Protein AF-A0A3R7Y1H9-F1 (afdb_monomer_lite)

Structure (mmCIF, N/CA/C/O backbone):
data_AF-A0A3R7Y1H9-F1
#
_entry.id   AF-A0A3R7Y1H9-F1
#
loop_
_atom_site.group_PDB
_atom_site.id
_atom_site.type_symbol
_atom_site.label_atom_id
_atom_site.label_alt_id
_atom_site.label_comp_id
_atom_site.label_asym_id
_atom_site.label_entity_id
_atom_site.label_seq_id
_atom_site.pdbx_PDB_ins_code
_atom_site.Cartn_x
_atom_site.Cartn_y
_atom_site.Cartn_z
_atom_site.occupancy
_atom_site.B_iso_or_equiv
_atom_site.auth_seq_id
_atom_site.auth_comp_id
_atom_site.auth_asym_id
_atom_site.auth_atom_id
_atom_site.pdbx_PDB_model_num
ATOM 1 N N . MET A 1 1 ? -14.139 12.310 34.865 1.00 33.09 1 MET A N 1
ATOM 2 C CA . MET A 1 1 ? -15.225 12.099 33.885 1.00 33.09 1 MET A CA 1
ATOM 3 C C . MET A 1 1 ? -14.601 12.178 32.502 1.00 33.09 1 MET A C 1
ATOM 5 O O . MET A 1 1 ? -14.218 13.264 32.086 1.00 33.09 1 MET A O 1
ATOM 9 N N . SER A 1 2 ? -14.354 11.013 31.897 1.00 44.06 2 SER A N 1
ATOM 10 C CA . SER A 1 2 ? -13.810 10.859 30.540 1.00 44.06 2 SER A CA 1
ATOM 11 C C . SER A 1 2 ? -14.736 11.538 29.525 1.00 44.06 2 SER A C 1
ATOM 13 O O . SER A 1 2 ? -15.949 11.530 29.736 1.00 44.06 2 SER A O 1
ATOM 15 N N . GLY A 1 3 ? -14.192 12.141 28.465 1.00 55.38 3 GLY A N 1
ATOM 16 C CA . GLY A 1 3 ? -14.999 12.699 27.377 1.00 55.38 3 GLY A CA 1
ATOM 17 C C . GLY A 1 3 ? -15.915 11.612 26.819 1.00 55.38 3 GLY A C 1
ATOM 18 O O . GLY A 1 3 ? -15.444 10.576 26.362 1.00 55.38 3 GLY A O 1
ATOM 19 N N . GLN A 1 4 ? -17.225 11.806 26.945 1.00 68.50 4 GLN A N 1
ATOM 20 C CA . GLN A 1 4 ? -18.213 10.798 26.585 1.00 68.50 4 GLN A CA 1
ATOM 21 C C . GLN A 1 4 ? -18.197 10.596 25.065 1.00 68.50 4 GLN A C 1
ATOM 23 O O . GLN A 1 4 ? -18.361 11.566 24.321 1.00 68.50 4 GLN A O 1
ATOM 28 N N . LEU A 1 5 ? -18.001 9.348 24.620 1.00 87.12 5 LEU A N 1
ATOM 29 C CA . LEU A 1 5 ? -18.204 8.956 23.225 1.00 87.12 5 LEU A CA 1
ATOM 30 C C . LEU A 1 5 ? -19.599 9.414 22.794 1.00 87.12 5 LEU A C 1
ATOM 32 O O . LEU A 1 5 ? -20.591 9.085 23.449 1.00 87.12 5 LEU A O 1
ATOM 36 N N . ARG A 1 6 ? -19.675 10.163 21.696 1.00 92.75 6 ARG A N 1
ATOM 37 C CA . ARG A 1 6 ? -20.945 10.580 21.094 1.00 92.75 6 ARG A CA 1
ATOM 38 C C . ARG A 1 6 ? -21.057 10.003 19.696 1.00 92.75 6 ARG A C 1
ATOM 40 O O . ARG A 1 6 ? -20.066 9.935 18.984 1.00 92.75 6 ARG A O 1
ATOM 47 N N . PHE A 1 7 ? -22.258 9.582 19.328 1.00 93.81 7 PHE A N 1
ATOM 48 C CA . PHE A 1 7 ? -22.564 9.045 18.009 1.00 93.81 7 PHE A CA 1
ATOM 49 C C . PHE A 1 7 ? -23.758 9.804 17.437 1.00 93.81 7 PHE A C 1
ATOM 51 O O . PHE A 1 7 ? -24.755 9.978 18.139 1.00 93.81 7 PHE A O 1
ATOM 58 N N . ASP A 1 8 ? -23.647 10.275 16.198 1.00 92.88 8 ASP A N 1
ATOM 59 C CA . ASP A 1 8 ? -24.686 11.071 15.528 1.00 92.88 8 ASP A CA 1
ATOM 60 C C . ASP A 1 8 ? -25.821 10.229 14.921 1.00 92.88 8 ASP A C 1
ATOM 62 O O . ASP A 1 8 ? -26.819 10.779 14.458 1.00 92.88 8 ASP A O 1
ATOM 66 N N . GLY A 1 9 ? -25.708 8.902 14.991 1.00 93.00 9 GLY A N 1
ATOM 67 C CA . GLY A 1 9 ? -26.690 7.977 14.446 1.00 93.00 9 GLY A CA 1
ATOM 68 C C . GLY A 1 9 ? -26.303 7.468 13.061 1.00 93.00 9 GLY A C 1
ATOM 69 O O . GLY A 1 9 ? -25.390 7.958 12.408 1.00 93.00 9 GLY A O 1
ATOM 70 N N . TRP A 1 10 ? -27.005 6.431 12.616 1.00 92.62 10 TRP A N 1
ATOM 71 C CA . TRP A 1 10 ? -26.808 5.883 11.278 1.00 92.62 10 TRP A CA 1
ATOM 72 C C . TRP A 1 10 ? -27.699 6.620 10.280 1.00 92.62 10 TRP A C 1
ATOM 74 O O . TRP A 1 10 ? -28.910 6.704 10.482 1.00 92.62 10 TRP A O 1
ATOM 84 N N . TYR A 1 11 ? -27.108 7.104 9.192 1.00 89.12 11 TYR A N 1
ATOM 85 C CA . TYR A 1 11 ? -27.804 7.715 8.061 1.00 89.12 11 TYR A CA 1
ATOM 86 C C . TYR A 1 11 ? -27.392 7.047 6.744 1.00 89.12 11 TYR A C 1
ATOM 88 O O . TYR A 1 11 ? -26.374 6.357 6.671 1.00 89.12 11 TYR A O 1
ATOM 96 N N . ALA A 1 12 ? -28.196 7.213 5.693 1.00 86.38 12 ALA A N 1
ATOM 97 C CA . ALA A 1 12 ? -27.849 6.697 4.370 1.00 86.38 12 ALA A CA 1
ATOM 98 C C . ALA A 1 12 ? -26.577 7.388 3.852 1.00 86.38 12 ALA A C 1
ATOM 100 O O . ALA A 1 12 ? -26.484 8.615 3.874 1.00 86.38 12 ALA A O 1
ATOM 101 N N . CYS A 1 13 ? -25.593 6.612 3.396 1.00 80.31 13 CYS A N 1
ATOM 102 C CA . CYS A 1 13 ? -24.395 7.179 2.775 1.00 80.31 13 CYS A CA 1
ATOM 103 C C . CYS A 1 13 ? -24.742 7.920 1.469 1.00 80.31 13 CYS A C 1
ATOM 105 O O . CYS A 1 13 ? -25.709 7.566 0.796 1.00 80.31 13 CYS A O 1
ATOM 107 N N . SER A 1 14 ? -23.937 8.914 1.075 1.00 72.19 14 SER A N 1
ATOM 108 C CA . SER A 1 14 ? -24.097 9.597 -0.220 1.00 72.19 14 SER A CA 1
ATOM 109 C C . SER A 1 14 ? -23.906 8.634 -1.404 1.00 72.19 14 SER A C 1
ATOM 111 O O . SER A 1 14 ? -23.228 7.616 -1.277 1.00 72.19 14 SER A O 1
ATOM 113 N N . GLU A 1 15 ? -24.470 8.953 -2.572 1.00 57.09 15 GLU A N 1
ATOM 114 C CA . GLU A 1 15 ? -24.603 8.031 -3.721 1.00 57.09 15 GLU A CA 1
ATOM 115 C C . GLU A 1 15 ? -23.282 7.497 -4.329 1.00 57.09 15 GLU A C 1
ATOM 117 O O . GLU A 1 15 ? -23.301 6.577 -5.136 1.00 57.09 15 GLU A O 1
ATOM 122 N N . SER A 1 16 ? -22.109 7.970 -3.900 1.00 58.50 16 SER A N 1
ATOM 123 C CA . SER A 1 16 ? -20.783 7.557 -4.395 1.00 58.50 16 SER A CA 1
ATOM 124 C C . SER A 1 16 ? -20.144 6.384 -3.629 1.00 58.50 16 SER A C 1
ATOM 126 O O . SER A 1 16 ? -18.925 6.308 -3.468 1.00 58.50 16 SER A O 1
ATOM 128 N N . THR A 1 17 ? -20.962 5.479 -3.095 1.00 53.31 17 THR A N 1
ATOM 129 C CA . THR A 1 17 ? -20.534 4.559 -2.030 1.00 53.31 17 THR A CA 1
ATOM 130 C C . THR A 1 17 ? -20.238 3.133 -2.511 1.00 53.31 17 THR A C 1
ATOM 132 O O . THR A 1 17 ? -19.403 2.459 -1.897 1.00 53.31 17 THR A O 1
ATOM 135 N N . PHE A 1 18 ? -20.876 2.686 -3.592 1.00 54.59 18 PHE A N 1
ATOM 136 C CA . PHE A 1 18 ? -20.623 1.412 -4.274 1.00 54.59 18 PHE A CA 1
ATOM 137 C C . PHE A 1 18 ? -20.788 1.591 -5.779 1.00 54.59 18 PHE A C 1
ATOM 139 O O . PHE A 1 18 ? -21.411 2.555 -6.221 1.00 54.59 18 PHE A O 1
ATOM 146 N N . ASP A 1 19 ? -20.226 0.669 -6.557 1.00 53.97 19 ASP A N 1
ATOM 147 C CA . ASP A 1 19 ? -20.540 0.583 -7.981 1.00 53.97 19 ASP A CA 1
ATOM 148 C C . ASP A 1 19 ? -22.037 0.277 -8.132 1.00 53.97 19 ASP A C 1
ATOM 150 O O . ASP A 1 19 ? -22.593 -0.503 -7.353 1.00 53.97 19 ASP A O 1
ATOM 154 N N . ALA A 1 20 ? -22.692 0.884 -9.123 1.00 54.22 20 ALA A N 1
ATOM 155 C CA . ALA A 1 20 ? -24.124 0.725 -9.379 1.00 54.22 20 ALA A CA 1
ATOM 156 C C . ALA A 1 20 ? -24.518 -0.744 -9.648 1.00 54.22 20 ALA A C 1
ATOM 158 O O . ALA A 1 20 ? -25.691 -1.104 -9.565 1.00 54.22 20 ALA A O 1
ATOM 159 N N . SER A 1 21 ? -23.533 -1.600 -9.942 1.00 53.25 21 SER A N 1
ATOM 160 C CA . SER A 1 21 ? -23.677 -3.049 -10.100 1.00 53.25 21 SER A CA 1
ATOM 161 C C . SER A 1 21 ? -23.902 -3.817 -8.784 1.00 53.25 21 SER A C 1
ATOM 163 O O . SER A 1 21 ? -24.274 -4.993 -8.818 1.00 53.25 21 SER A O 1
ATOM 165 N N . VAL A 1 22 ? -23.711 -3.184 -7.619 1.00 59.81 22 VAL A N 1
ATOM 166 C CA . VAL A 1 22 ? -23.735 -3.840 -6.306 1.00 59.81 22 VAL A CA 1
ATOM 167 C C . VAL A 1 22 ? -24.975 -3.420 -5.509 1.00 59.81 22 VAL A C 1
ATOM 169 O O . VAL A 1 22 ? -25.068 -2.298 -5.021 1.00 59.81 22 VAL A O 1
ATOM 172 N N . ASN A 1 23 ? -25.918 -4.348 -5.308 1.00 6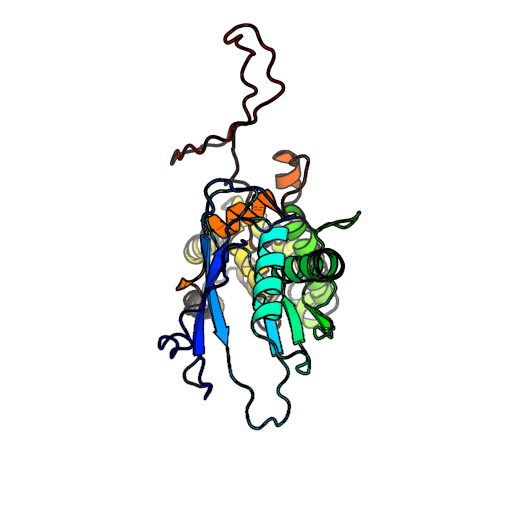5.62 23 ASN A N 1
ATOM 173 C CA . ASN A 1 23 ? -27.135 -4.121 -4.514 1.00 65.62 23 ASN A CA 1
ATOM 174 C C . ASN A 1 23 ? -26.858 -4.178 -2.994 1.00 65.62 23 ASN A C 1
ATOM 176 O O . ASN A 1 23 ? -27.386 -5.031 -2.277 1.00 65.62 23 ASN A O 1
ATOM 180 N N . LEU A 1 24 ? -25.969 -3.310 -2.505 1.00 71.25 24 LEU A N 1
ATOM 181 C CA . LEU A 1 24 ? -25.643 -3.162 -1.087 1.00 71.25 24 LEU A CA 1
ATOM 182 C C . LEU A 1 24 ? -26.063 -1.780 -0.591 1.00 71.25 24 LEU A C 1
ATOM 184 O O . LEU A 1 24 ? -25.711 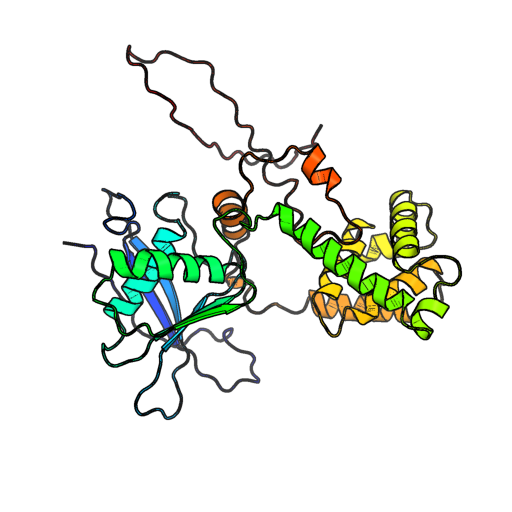-0.757 -1.171 1.00 71.25 24 LEU A O 1
ATOM 188 N N . VAL A 1 25 ? -26.763 -1.755 0.542 1.00 78.56 25 VAL A N 1
ATOM 189 C CA . VAL A 1 25 ? -27.114 -0.516 1.241 1.00 78.56 25 VAL A CA 1
ATOM 190 C C . VAL A 1 25 ? -26.096 -0.287 2.352 1.00 78.56 25 VAL A C 1
ATOM 192 O O . VAL A 1 25 ? -26.002 -1.087 3.287 1.00 78.56 25 VAL A O 1
ATOM 195 N N . ALA A 1 26 ? -25.329 0.799 2.248 1.00 83.44 26 ALA A N 1
ATOM 196 C CA . ALA A 1 26 ? -24.433 1.235 3.311 1.00 83.44 26 ALA A CA 1
ATOM 197 C C . ALA A 1 26 ? -25.065 2.323 4.173 1.00 83.44 26 ALA A C 1
ATOM 199 O O . ALA A 1 26 ? -25.795 3.194 3.698 1.00 83.44 26 ALA A O 1
ATOM 200 N N . GLU A 1 27 ? -24.704 2.276 5.447 1.00 87.81 27 GLU A N 1
ATOM 201 C CA . GLU A 1 27 ? -25.033 3.289 6.435 1.00 87.81 27 GLU A CA 1
ATOM 202 C C . GLU A 1 27 ? -23.747 3.970 6.889 1.00 87.81 27 GLU A C 1
ATOM 204 O O . GLU A 1 27 ? -22.715 3.322 7.083 1.00 87.81 27 GLU A O 1
ATOM 209 N N . CYS A 1 28 ? -23.822 5.279 7.059 1.00 86.81 28 CYS A N 1
ATOM 210 C CA . CYS A 1 28 ? -22.732 6.137 7.471 1.00 86.81 28 CYS A CA 1
ATOM 211 C C . CYS A 1 28 ? -23.059 6.760 8.829 1.00 86.81 28 CYS A C 1
ATOM 213 O O . CYS A 1 28 ? -24.223 6.837 9.224 1.00 86.81 28 CYS A O 1
ATOM 215 N N . GLY A 1 29 ? -22.024 7.151 9.560 1.00 87.75 29 GLY A N 1
ATOM 216 C CA . GLY A 1 29 ? -22.146 7.740 10.886 1.00 87.75 29 GLY A CA 1
ATOM 217 C C . GLY A 1 29 ? -20.826 8.350 11.336 1.00 87.75 29 GLY A C 1
ATOM 218 O O . GLY A 1 29 ? -19.784 8.153 10.704 1.00 87.75 29 GLY A O 1
ATOM 219 N N . LYS A 1 30 ? -20.860 9.091 12.436 1.00 90.31 30 LYS A N 1
ATOM 220 C CA . LYS A 1 30 ? -19.712 9.804 12.988 1.00 90.31 30 LYS A CA 1
ATOM 221 C C . LYS A 1 30 ? -19.656 9.630 14.499 1.00 90.31 30 LYS A C 1
ATOM 223 O O . LYS A 1 30 ? -20.596 9.960 15.224 1.00 90.31 30 LYS A O 1
ATOM 228 N N . TYR A 1 31 ? -18.523 9.129 14.975 1.00 90.38 31 TYR A N 1
ATOM 229 C CA . TYR A 1 31 ? -18.204 9.069 16.394 1.00 90.38 31 TYR A CA 1
ATOM 230 C C . TYR A 1 31 ? -17.360 10.276 16.785 1.00 90.38 31 TYR A C 1
ATOM 232 O O . TYR A 1 31 ? -16.278 10.470 16.241 1.00 90.38 31 TYR A O 1
ATOM 240 N N . THR A 1 32 ? -17.815 11.059 17.757 1.00 92.62 32 THR A N 1
ATOM 241 C CA . THR A 1 32 ? -16.998 12.098 18.386 1.00 92.62 32 THR A CA 1
ATOM 242 C C . THR A 1 32 ? -16.281 11.496 19.592 1.00 92.62 32 THR A C 1
ATOM 244 O O . THR A 1 32 ? -16.918 11.048 20.554 1.00 92.62 32 THR A O 1
ATOM 247 N N . LEU A 1 33 ? -14.953 11.497 19.530 1.00 90.88 33 LEU A N 1
ATOM 248 C CA . LEU A 1 33 ? -14.024 10.884 20.481 1.00 90.88 33 LEU A CA 1
ATOM 249 C C . LEU A 1 33 ? -13.100 11.950 21.087 1.00 90.88 33 LEU A C 1
ATOM 251 O O . LEU A 1 33 ? -12.907 13.003 20.476 1.00 90.88 33 LEU A O 1
ATOM 255 N N . PRO A 1 34 ? -12.518 11.726 22.277 1.00 89.44 34 PRO A N 1
ATOM 256 C CA . PRO A 1 34 ? -11.465 12.600 22.780 1.00 89.44 34 PRO A CA 1
ATOM 257 C C . PRO A 1 34 ? -10.228 12.519 21.877 1.00 89.44 34 PRO A C 1
ATOM 259 O O . PRO A 1 34 ? -9.854 11.442 21.429 1.00 89.44 34 PRO A O 1
ATOM 262 N N . LEU A 1 35 ? -9.558 13.651 21.665 1.00 85.38 35 LEU A N 1
ATOM 263 C CA . LEU A 1 35 ? -8.298 13.710 20.919 1.00 85.38 35 LEU A CA 1
ATOM 264 C C . LEU A 1 35 ? -7.186 12.888 21.587 1.00 85.38 35 LEU A C 1
ATOM 266 O O . LEU A 1 35 ? -6.334 12.315 20.913 1.00 85.38 35 LEU A O 1
ATOM 270 N N . CYS A 1 36 ? -7.185 12.853 22.919 1.00 86.81 36 CYS A N 1
ATOM 271 C CA . CYS A 1 36 ? -6.257 12.057 23.704 1.00 86.81 36 CYS A CA 1
ATOM 272 C C . CYS A 1 36 ? -7.000 11.105 24.627 1.00 86.81 36 CYS A C 1
ATOM 274 O O . CYS A 1 36 ? -7.836 11.515 25.435 1.00 86.81 36 CYS A O 1
ATOM 276 N N . HIS A 1 37 ? -6.631 9.830 24.543 1.00 87.12 37 HIS A N 1
ATOM 277 C CA . HIS A 1 37 ? -7.126 8.800 25.443 1.00 87.12 37 HIS A CA 1
ATOM 278 C C . HIS A 1 37 ? -6.287 8.736 26.723 1.00 87.12 37 HIS A C 1
ATOM 280 O O . HIS A 1 37 ? -5.055 8.841 26.651 1.00 87.12 37 HIS A O 1
ATOM 286 N N . PRO A 1 38 ? -6.915 8.514 27.893 1.00 86.56 38 PRO A N 1
ATOM 287 C CA . PRO A 1 38 ? -6.192 8.248 29.132 1.00 86.56 38 PRO A CA 1
ATOM 288 C C . PRO A 1 38 ? -5.182 7.106 28.961 1.00 86.56 38 PRO A C 1
ATOM 290 O O . PRO A 1 38 ? -5.513 6.054 28.422 1.00 86.56 38 PRO A O 1
ATOM 293 N N . GLY A 1 39 ? -3.945 7.314 29.416 1.00 83.50 39 GLY A N 1
ATOM 294 C CA . GLY A 1 39 ? -2.863 6.332 29.273 1.00 83.50 39 GLY A CA 1
ATOM 295 C C . GLY A 1 39 ? -2.187 6.303 27.895 1.00 83.50 39 GLY A C 1
ATOM 296 O O . GLY A 1 39 ? -1.197 5.594 27.739 1.00 83.50 39 GLY A O 1
ATOM 297 N N . VAL A 1 40 ? -2.668 7.089 26.922 1.00 84.38 40 VAL A N 1
ATOM 298 C CA . VAL A 1 40 ? -2.052 7.229 25.590 1.00 84.38 40 VAL A CA 1
ATOM 299 C C . VAL A 1 40 ? -1.363 8.585 25.441 1.00 84.38 40 VAL A C 1
ATOM 301 O O . VAL A 1 40 ? -0.178 8.639 25.116 1.00 84.38 40 VAL A O 1
ATOM 304 N N . CYS A 1 41 ? -2.077 9.683 25.702 1.00 85.00 41 CYS A N 1
ATOM 305 C CA . CYS A 1 41 ? -1.519 11.037 25.691 1.00 85.00 41 CYS A CA 1
ATOM 306 C C . CYS A 1 41 ? -2.270 11.978 26.642 1.00 85.00 41 CYS A C 1
ATOM 308 O O . CYS A 1 41 ? -3.317 11.622 27.183 1.00 85.00 41 CYS A O 1
ATOM 310 N N . SER A 1 42 ? -1.714 13.174 26.864 1.00 86.00 42 SER A N 1
ATOM 311 C CA . SER A 1 42 ? -2.347 14.227 27.665 1.00 86.00 42 SER A CA 1
ATOM 312 C C . SER A 1 42 ? -2.880 15.338 26.766 1.00 86.00 42 SER A C 1
ATOM 314 O O . SER A 1 42 ? -2.169 15.805 25.875 1.00 86.00 42 SER A O 1
ATOM 316 N N . ASP A 1 43 ? -4.109 15.780 27.026 1.00 83.00 43 ASP A N 1
ATOM 317 C CA . ASP A 1 43 ? -4.701 16.964 26.404 1.00 83.00 43 ASP A CA 1
ATOM 318 C C . ASP A 1 43 ? -5.565 17.720 27.419 1.00 83.00 43 ASP A C 1
ATOM 320 O O . ASP A 1 43 ? -6.757 17.447 27.587 1.00 83.00 43 ASP A O 1
ATOM 324 N N . ASP A 1 44 ? -4.960 18.701 28.089 1.00 84.12 44 ASP A N 1
ATOM 325 C CA . ASP A 1 44 ? -5.624 19.502 29.127 1.00 84.12 44 ASP A CA 1
ATOM 326 C C . ASP A 1 44 ? -6.804 20.314 28.572 1.00 84.12 44 ASP A C 1
ATOM 328 O O . ASP A 1 44 ? -7.740 20.651 29.298 1.00 84.12 44 ASP A O 1
ATOM 332 N N . THR A 1 45 ? -6.791 20.580 27.262 1.00 85.00 45 THR A N 1
ATOM 333 C CA . THR A 1 45 ? -7.851 21.312 26.560 1.00 85.00 45 THR A CA 1
ATOM 334 C C . THR A 1 45 ? -9.061 20.446 26.199 1.00 85.00 45 THR A C 1
ATOM 336 O O . THR A 1 45 ? -10.081 20.987 25.775 1.00 85.00 45 THR A O 1
ATOM 339 N N . ARG A 1 46 ? -8.982 19.120 26.411 1.00 84.44 46 ARG A N 1
ATOM 340 C CA . ARG A 1 46 ? -10.058 18.142 26.157 1.00 84.44 46 ARG A CA 1
ATOM 341 C C . ARG A 1 46 ? -10.678 18.280 24.767 1.00 84.44 46 ARG A C 1
ATOM 343 O O . ARG A 1 46 ? -11.903 18.238 24.619 1.00 84.44 46 ARG A O 1
ATOM 350 N N . ARG A 1 47 ? -9.836 18.460 23.751 1.00 87.31 47 ARG A N 1
ATOM 351 C CA . ARG A 1 47 ? -10.293 18.502 22.364 1.00 87.31 47 ARG A CA 1
ATOM 352 C C . ARG A 1 47 ? -10.881 17.156 21.976 1.00 87.31 47 ARG A C 1
ATOM 354 O O . ARG A 1 47 ? -10.594 16.118 22.577 1.00 87.31 47 ARG A O 1
ATOM 361 N N . THR A 1 48 ? -11.710 17.192 20.948 1.00 88.50 48 THR A N 1
ATOM 362 C CA . THR A 1 48 ? -12.338 16.014 20.364 1.00 88.50 48 THR A CA 1
ATOM 363 C C . THR A 1 48 ? -11.998 15.920 18.890 1.00 88.50 48 THR A C 1
ATOM 365 O O . THR A 1 48 ? -11.759 16.942 18.248 1.00 88.50 48 THR A O 1
ATOM 368 N N . LEU A 1 49 ? -12.037 14.707 18.356 1.00 85.69 49 LEU A N 1
ATOM 369 C CA . LEU A 1 49 ? -12.023 14.457 16.924 1.00 85.69 49 LEU A CA 1
ATOM 370 C C . LEU A 1 49 ? -13.291 13.718 16.503 1.00 85.69 49 LEU A C 1
ATOM 372 O O . LEU A 1 49 ? -13.947 13.066 17.317 1.00 85.69 49 LEU A O 1
ATOM 376 N N . ASP A 1 50 ? -13.599 13.813 15.220 1.00 86.88 50 ASP A N 1
ATOM 377 C CA . ASP A 1 50 ? -14.689 13.081 14.602 1.00 86.88 50 ASP A CA 1
ATOM 378 C C . ASP A 1 50 ? -14.133 11.937 13.749 1.00 86.88 50 ASP A C 1
ATOM 380 O O . ASP A 1 50 ? -13.349 12.157 12.824 1.00 86.88 50 ASP A O 1
ATOM 384 N N . VAL A 1 51 ? -14.573 10.715 14.041 1.00 84.38 51 VAL A N 1
ATOM 385 C CA . VAL A 1 51 ? -14.258 9.506 13.277 1.00 84.38 51 VAL A CA 1
ATOM 386 C C . VAL A 1 51 ? -15.475 9.117 12.455 1.00 84.38 51 VAL A C 1
ATOM 388 O O . VAL A 1 51 ? -16.505 8.704 12.991 1.00 84.38 51 VAL A O 1
ATOM 391 N N . PHE A 1 52 ? -15.347 9.248 11.140 1.00 84.19 52 PHE A N 1
ATOM 392 C CA . PHE A 1 52 ? -16.359 8.796 10.196 1.00 84.19 52 PHE A CA 1
ATOM 393 C C . PHE A 1 52 ? -16.303 7.276 10.036 1.00 84.19 52 PHE A C 1
ATOM 395 O O . PHE A 1 52 ? -15.233 6.693 9.865 1.00 84.19 52 PHE A O 1
ATOM 402 N N . VAL A 1 53 ? -17.469 6.639 10.054 1.00 85.31 53 VAL A N 1
ATOM 403 C CA . VAL A 1 53 ? -17.623 5.200 9.862 1.00 85.31 53 VAL A CA 1
ATOM 404 C C . VAL A 1 53 ? -18.651 4.916 8.779 1.00 85.31 53 VAL A C 1
ATOM 406 O O . VAL A 1 53 ? -19.655 5.612 8.637 1.00 85.31 53 VAL A O 1
ATOM 409 N N . LYS A 1 54 ? -18.412 3.835 8.045 1.00 84.00 54 LYS A N 1
ATOM 410 C CA . LYS A 1 54 ? -19.332 3.275 7.060 1.00 84.00 54 LYS A CA 1
ATOM 411 C C . LYS A 1 54 ? -19.522 1.800 7.378 1.00 84.00 54 LYS A C 1
ATOM 413 O O . LYS A 1 54 ? -18.542 1.094 7.612 1.00 84.00 54 LYS A O 1
ATOM 418 N N . ARG A 1 55 ? -20.765 1.320 7.363 1.00 87.19 55 ARG A N 1
ATOM 419 C CA . ARG A 1 55 ? -21.088 -0.095 7.573 1.00 87.19 55 ARG A CA 1
ATOM 420 C C . ARG A 1 55 ? -22.027 -0.633 6.507 1.00 87.19 55 ARG A C 1
ATOM 422 O O . ARG A 1 55 ? -22.861 0.087 5.967 1.00 87.19 55 ARG A O 1
ATOM 429 N N . ILE A 1 56 ? -21.926 -1.935 6.282 1.00 86.88 56 ILE A N 1
ATOM 430 C CA . ILE A 1 56 ? -22.901 -2.739 5.546 1.00 86.88 56 ILE A CA 1
ATOM 431 C C . ILE A 1 56 ? -23.467 -3.734 6.552 1.00 86.88 56 ILE A C 1
ATOM 433 O O . ILE A 1 56 ? -22.708 -4.389 7.270 1.00 86.88 56 ILE A O 1
ATOM 437 N N . ARG A 1 57 ? -24.794 -3.837 6.647 1.00 88.12 57 ARG A N 1
ATOM 438 C CA . ARG A 1 57 ? -25.414 -4.794 7.569 1.00 88.12 57 ARG A CA 1
ATOM 439 C C . ARG A 1 57 ? -25.321 -6.212 7.021 1.00 88.12 57 ARG A C 1
ATOM 441 O O . ARG A 1 57 ? -25.500 -6.438 5.829 1.00 88.12 57 ARG A O 1
ATOM 448 N N . ALA A 1 58 ? -25.106 -7.167 7.920 1.00 85.00 58 ALA A N 1
ATOM 449 C CA . ALA A 1 58 ? -25.232 -8.577 7.585 1.00 85.00 58 ALA A CA 1
ATOM 450 C C . ALA A 1 58 ? -26.670 -8.885 7.138 1.00 85.00 58 ALA A C 1
ATOM 452 O O . ALA A 1 58 ? -27.633 -8.472 7.789 1.00 85.00 58 ALA A O 1
ATOM 453 N N . VAL A 1 59 ? -26.810 -9.625 6.040 1.00 82.62 59 VAL A N 1
ATOM 454 C CA . VAL A 1 59 ? -28.106 -10.093 5.536 1.00 82.62 59 VAL A CA 1
ATOM 455 C C . VAL A 1 59 ? -28.455 -11.411 6.233 1.00 82.62 59 VAL A C 1
ATOM 457 O O . VAL A 1 59 ? -27.629 -12.317 6.266 1.00 82.62 59 VAL A O 1
ATOM 460 N N . ASN A 1 60 ? -29.672 -11.522 6.780 1.00 69.81 60 ASN A N 1
ATOM 461 C CA . ASN A 1 60 ? -30.247 -12.759 7.337 1.00 69.81 60 ASN A CA 1
ATOM 462 C C . ASN A 1 60 ? -29.370 -13.498 8.372 1.00 69.81 60 ASN A C 1
ATOM 464 O O . ASN A 1 60 ? -29.078 -14.681 8.207 1.00 69.81 60 ASN A O 1
ATOM 468 N N . SER A 1 61 ? -28.973 -12.836 9.465 1.00 73.31 61 SER A N 1
ATOM 469 C CA . SER A 1 61 ? -28.184 -13.473 10.531 1.00 73.31 61 SER A CA 1
ATOM 470 C C . SER A 1 61 ? -28.830 -13.324 11.908 1.00 73.31 61 SER A C 1
ATOM 472 O O . SER A 1 61 ? -29.096 -12.210 12.353 1.00 73.31 61 SER A O 1
ATOM 474 N N . THR A 1 62 ? -29.019 -14.448 12.607 1.00 73.69 62 THR A N 1
ATOM 475 C CA . THR A 1 62 ? -29.515 -14.509 13.994 1.00 73.69 62 THR A CA 1
ATOM 476 C C . THR A 1 62 ? -28.458 -14.126 15.034 1.00 73.69 62 THR A C 1
ATOM 478 O O . THR A 1 62 ? -28.830 -13.777 16.145 1.00 73.69 62 THR A O 1
ATOM 481 N N . ASN A 1 63 ? -27.166 -14.125 14.674 1.00 77.69 63 ASN A N 1
ATOM 482 C CA . ASN A 1 63 ? -26.045 -13.650 15.502 1.00 77.69 63 ASN A CA 1
ATOM 483 C C . ASN A 1 63 ? -24.959 -13.017 14.609 1.00 77.69 63 ASN A C 1
ATOM 485 O O . ASN A 1 63 ? -23.947 -13.654 14.307 1.00 77.69 63 ASN A O 1
ATOM 489 N N . PRO A 1 64 ? -25.182 -11.800 14.081 1.00 84.94 64 PRO A N 1
ATOM 490 C CA . PRO A 1 64 ? -24.274 -11.193 13.112 1.00 84.94 64 PRO A CA 1
ATOM 491 C C . PRO A 1 64 ? -22.910 -10.890 13.735 1.00 84.94 64 PRO A C 1
ATOM 493 O O . PRO A 1 64 ? -22.825 -10.194 14.740 1.00 84.94 64 PRO A O 1
ATOM 496 N N . LYS A 1 65 ? -21.834 -11.361 13.104 1.00 91.69 65 LYS A N 1
ATOM 497 C CA . LYS A 1 65 ? -20.456 -10.996 13.466 1.00 91.69 65 LYS A CA 1
ATOM 498 C C . LYS A 1 65 ? -20.127 -9.593 12.947 1.00 91.69 65 LYS A C 1
ATOM 500 O O . LYS A 1 65 ? -20.697 -9.163 11.943 1.00 91.69 65 LYS A O 1
ATOM 505 N N . ILE A 1 66 ? -19.204 -8.894 13.603 1.00 93.31 66 ILE A N 1
ATOM 506 C CA . ILE A 1 66 ? -18.682 -7.600 13.134 1.00 93.31 66 ILE A CA 1
ATOM 507 C C . ILE A 1 66 ? -17.305 -7.819 12.520 1.00 93.31 66 ILE A C 1
ATOM 509 O O . ILE A 1 66 ? -16.431 -8.402 13.159 1.00 93.31 66 ILE A O 1
ATOM 513 N N . LEU A 1 67 ? -17.099 -7.307 11.309 1.00 92.88 67 LEU A N 1
ATOM 514 C CA . LEU A 1 67 ? -15.785 -7.203 10.687 1.00 92.88 67 LEU A CA 1
ATOM 515 C C . LEU A 1 67 ? -15.429 -5.725 10.517 1.00 92.88 67 LEU A C 1
ATOM 517 O O . LEU A 1 67 ? -16.042 -5.030 9.710 1.00 92.88 67 LEU A O 1
ATOM 521 N N . TRP A 1 68 ? -14.434 -5.254 11.265 1.00 93.25 68 TRP A N 1
ATOM 522 C CA . TRP A 1 68 ? -13.833 -3.941 11.038 1.00 93.25 68 TRP A CA 1
ATOM 523 C C . TRP A 1 68 ? -12.775 -4.054 9.950 1.00 93.25 68 TRP A C 1
ATOM 525 O O . TRP A 1 68 ? -11.818 -4.809 10.103 1.00 93.25 68 TRP A O 1
ATOM 535 N N . MET A 1 69 ? -12.952 -3.313 8.858 1.00 88.12 69 MET A N 1
ATOM 536 C CA . MET A 1 69 ? -12.009 -3.284 7.743 1.00 88.12 69 MET A CA 1
ATOM 537 C C . MET A 1 69 ? -11.198 -1.993 7.787 1.00 88.12 69 MET A C 1
ATOM 539 O O . MET A 1 69 ? -11.758 -0.901 7.719 1.00 88.12 69 MET A O 1
ATOM 543 N N . LEU A 1 70 ? -9.880 -2.131 7.890 1.00 86.50 70 LEU A N 1
ATOM 544 C CA . LEU A 1 70 ? -8.923 -1.034 7.927 1.00 86.50 70 LEU A CA 1
ATOM 545 C C . LEU A 1 70 ? -8.135 -1.044 6.621 1.00 86.50 70 LEU A C 1
ATOM 547 O O . LEU A 1 70 ? -7.330 -1.945 6.364 1.00 86.50 70 LEU A O 1
ATOM 551 N N . GLN A 1 71 ? -8.415 -0.057 5.774 1.00 77.50 71 GLN A N 1
ATOM 552 C CA . GLN A 1 71 ? -7.746 0.090 4.489 1.00 77.50 71 GLN A CA 1
ATOM 553 C C . GLN A 1 71 ? -6.280 0.509 4.675 1.00 77.50 71 GLN A C 1
ATOM 555 O O . GLN A 1 71 ? -5.900 1.121 5.673 1.00 77.50 71 GLN A O 1
ATOM 560 N N . GLY A 1 72 ? -5.455 0.158 3.690 1.00 71.88 72 GLY A N 1
ATOM 561 C CA . GLY A 1 72 ? -4.086 0.637 3.566 1.00 71.88 72 GLY A CA 1
ATOM 562 C C . GLY A 1 72 ? -3.993 2.052 3.001 1.00 71.88 72 GLY A C 1
ATOM 563 O O . GLY A 1 72 ? -4.928 2.842 3.079 1.00 71.88 72 GLY A O 1
ATOM 564 N N . GLY A 1 73 ? -2.839 2.376 2.424 1.00 70.56 73 GLY A N 1
ATOM 565 C CA . GLY A 1 73 ? -2.476 3.749 2.077 1.00 70.56 73 GLY A CA 1
ATOM 566 C C . GLY A 1 73 ? -1.028 3.984 2.479 1.00 70.56 73 GLY A C 1
ATOM 567 O O . GLY A 1 73 ? -0.213 3.099 2.222 1.00 70.56 73 GLY A O 1
ATOM 568 N N . PRO A 1 74 ? -0.646 5.094 3.126 1.00 62.25 74 PRO A N 1
ATOM 569 C CA . PRO A 1 74 ? -1.428 6.010 3.962 1.00 62.25 74 PRO A CA 1
ATOM 570 C C . PRO A 1 74 ? -2.158 7.131 3.202 1.00 62.25 74 PRO A C 1
ATOM 572 O O . PRO A 1 74 ? -2.058 7.216 1.985 1.00 62.25 74 PRO A O 1
ATOM 575 N N . GLY A 1 75 ? -2.911 7.985 3.906 1.00 52.03 75 GLY A N 1
ATOM 576 C CA . GLY A 1 75 ? -3.577 9.160 3.315 1.00 52.03 75 GLY A CA 1
ATOM 577 C C . GLY A 1 75 ? -5.097 9.111 3.266 1.00 52.03 75 GLY A C 1
ATOM 578 O O . GLY A 1 75 ? -5.723 10.156 3.149 1.00 52.03 75 GLY A O 1
ATOM 579 N N . TYR A 1 76 ? -5.709 7.943 3.415 1.00 50.69 76 TYR A N 1
ATOM 580 C CA . TYR A 1 76 ? -7.152 7.826 3.624 1.00 50.69 76 TYR A CA 1
ATOM 581 C C . TYR A 1 76 ? -7.468 8.152 5.105 1.00 50.69 76 TYR A C 1
ATOM 583 O O . TYR A 1 76 ? -6.717 7.719 5.975 1.00 50.69 76 TYR A O 1
ATOM 591 N N . ALA A 1 77 ? -8.479 9.006 5.359 1.00 39.12 77 ALA A N 1
ATOM 592 C CA . ALA A 1 77 ? -8.754 9.765 6.610 1.00 39.12 77 ALA A CA 1
ATOM 593 C C . ALA A 1 77 ? -8.253 9.128 7.936 1.00 39.12 77 ALA A C 1
ATOM 595 O O . ALA A 1 77 ? -8.563 7.979 8.222 1.00 39.12 77 ALA A O 1
ATOM 596 N N . SER A 1 78 ? -7.485 9.817 8.797 1.00 35.44 78 SER A N 1
ATOM 597 C CA . SER A 1 78 ? -7.842 11.030 9.572 1.00 35.44 78 SER A CA 1
ATOM 598 C C . SER A 1 78 ? -6.668 12.021 9.774 1.00 35.44 78 SER A C 1
ATOM 600 O O . SER A 1 78 ? -5.538 11.588 9.993 1.00 35.44 78 SER A O 1
ATOM 602 N N . ALA A 1 79 ? -6.930 13.339 9.770 1.00 31.58 79 ALA A N 1
ATOM 603 C CA . ALA A 1 79 ? -5.935 14.418 9.938 1.00 31.58 79 ALA A CA 1
ATOM 604 C C . ALA A 1 79 ? -6.212 15.326 11.159 1.00 31.58 79 ALA A C 1
ATOM 606 O O . ALA A 1 79 ? -7.364 15.709 11.337 1.00 31.58 79 ALA A O 1
ATOM 607 N N . ASP A 1 80 ? -5.165 15.731 11.904 1.00 36.12 80 ASP A N 1
ATOM 608 C CA . ASP A 1 80 ? -4.946 17.063 12.537 1.00 36.12 80 ASP A CA 1
ATOM 609 C C . ASP A 1 80 ? -3.496 17.123 13.137 1.00 36.12 80 ASP A C 1
ATOM 611 O O . ASP A 1 80 ? -2.853 16.080 13.279 1.00 36.12 80 ASP A O 1
ATOM 615 N N . PRO A 1 81 ? -2.905 18.291 13.487 1.00 38.62 81 PRO A N 1
ATOM 616 C CA . PRO A 1 81 ? -1.464 18.465 13.717 1.00 38.62 81 PRO A CA 1
ATOM 617 C C . PRO A 1 81 ? -0.969 18.246 15.164 1.00 38.62 81 PRO A C 1
ATOM 619 O O . PRO A 1 81 ? 0.127 18.697 15.504 1.00 38.62 81 PRO A O 1
ATOM 622 N N . ASN A 1 82 ? -1.704 17.550 16.042 1.00 40.62 82 ASN A N 1
ATOM 623 C CA . ASN A 1 82 ? -1.155 17.166 17.357 1.00 40.62 82 ASN A CA 1
ATOM 624 C C . ASN A 1 82 ? -0.463 15.797 17.290 1.00 40.62 82 ASN A C 1
ATOM 626 O O . ASN A 1 82 ? -1.114 14.767 17.429 1.00 40.62 82 ASN A O 1
ATOM 630 N N . ALA A 1 83 ? 0.864 15.770 17.166 1.00 53.19 83 ALA A N 1
ATOM 631 C CA . ALA A 1 83 ? 1.630 14.533 16.949 1.00 53.19 83 ALA A CA 1
ATOM 632 C C . ALA A 1 83 ? 1.381 13.396 17.974 1.00 53.19 83 ALA A C 1
ATOM 634 O O . ALA A 1 83 ? 1.534 12.230 17.628 1.00 53.19 83 ALA A O 1
ATOM 635 N N . ALA A 1 84 ? 0.974 13.698 19.215 1.00 57.59 84 ALA A N 1
ATOM 636 C CA . ALA A 1 84 ? 0.629 12.669 20.207 1.00 57.59 84 ALA A CA 1
ATOM 637 C C . ALA A 1 84 ? -0.812 12.132 20.063 1.00 57.59 84 ALA A C 1
ATOM 639 O O . ALA A 1 84 ? -1.042 10.936 20.229 1.00 57.59 84 ALA A O 1
ATOM 640 N N . GLY A 1 85 ? -1.774 13.004 19.737 1.00 61.44 85 GLY A N 1
ATOM 641 C CA . GLY A 1 85 ? -3.180 12.635 19.518 1.00 61.44 85 GLY A CA 1
ATOM 642 C C . GLY A 1 85 ? -3.401 11.901 18.194 1.00 61.44 85 GLY A C 1
ATOM 643 O O . GLY A 1 85 ? -4.264 11.041 18.111 1.00 61.44 85 GLY A O 1
ATOM 644 N N . PHE A 1 86 ? -2.551 12.152 17.196 1.00 72.44 86 PHE A N 1
ATOM 645 C CA . PHE A 1 86 ? -2.586 11.512 15.876 1.00 72.44 86 PHE A CA 1
ATOM 646 C C . PHE A 1 86 ? -1.468 10.479 15.727 1.00 72.44 86 PHE A C 1
ATOM 648 O O . PHE A 1 86 ? -0.655 10.543 14.810 1.00 72.44 86 PHE A O 1
ATOM 655 N N . SER A 1 87 ? -1.412 9.536 16.668 1.00 76.44 87 SER A N 1
ATOM 656 C CA . SER A 1 87 ? -0.496 8.395 16.612 1.00 76.44 87 SER A CA 1
ATOM 657 C C . SER A 1 87 ? -1.241 7.112 16.255 1.00 76.44 87 SER A C 1
ATOM 659 O O . SER A 1 87 ? -2.432 6.976 16.537 1.00 76.44 87 SER A O 1
ATOM 661 N N . ILE A 1 88 ? -0.516 6.110 15.753 1.00 82.00 88 ILE A N 1
ATOM 662 C CA . ILE A 1 88 ? -1.055 4.757 15.552 1.00 82.00 88 ILE A CA 1
ATOM 663 C C . ILE A 1 88 ? -1.668 4.163 16.835 1.00 82.00 88 ILE A C 1
ATOM 665 O O . ILE A 1 88 ? -2.599 3.363 16.789 1.00 82.00 88 ILE A O 1
ATOM 669 N N . THR A 1 89 ? -1.158 4.569 18.003 1.00 86.62 89 THR A N 1
ATOM 670 C CA . THR A 1 89 ? -1.684 4.158 19.314 1.00 86.62 89 THR A CA 1
ATOM 671 C C . THR A 1 89 ? -3.043 4.780 19.575 1.00 86.62 89 THR A C 1
ATOM 673 O O . THR A 1 89 ? -3.955 4.076 20.000 1.00 86.62 89 THR A O 1
ATOM 676 N N . SER A 1 90 ? -3.181 6.079 19.310 1.00 85.56 90 SER A N 1
ATOM 677 C CA . SER A 1 90 ? -4.442 6.803 19.458 1.00 85.56 90 SER A CA 1
ATOM 678 C C . SER A 1 90 ? -5.486 6.244 18.501 1.00 85.56 90 SER A C 1
ATOM 680 O O . SER A 1 90 ? -6.538 5.833 18.967 1.00 85.56 90 SER A O 1
ATOM 682 N N . ALA A 1 91 ? -5.135 6.057 17.225 1.00 84.62 91 ALA A N 1
ATOM 683 C CA . ALA A 1 91 ? -6.020 5.471 16.218 1.00 84.62 91 ALA A CA 1
ATOM 684 C C . ALA A 1 91 ? -6.499 4.052 16.587 1.00 84.62 91 ALA A C 1
ATOM 686 O O . ALA A 1 91 ? -7.685 3.733 16.491 1.00 84.62 91 ALA A O 1
ATOM 687 N N . ALA A 1 92 ? -5.598 3.191 17.078 1.00 89.81 92 ALA A N 1
ATOM 688 C CA . ALA A 1 92 ? -5.982 1.874 17.586 1.00 89.81 92 ALA A CA 1
ATOM 689 C C . ALA A 1 92 ? -6.896 1.973 18.823 1.00 89.81 92 ALA A C 1
ATOM 691 O O . ALA A 1 92 ? -7.821 1.177 18.980 1.00 89.81 92 ALA A O 1
ATOM 692 N N . THR A 1 93 ? -6.660 2.958 19.692 1.00 91.88 93 THR A N 1
ATOM 693 C CA . THR A 1 93 ? -7.465 3.194 20.900 1.00 91.88 93 THR A CA 1
ATOM 694 C C . THR A 1 93 ? -8.844 3.769 20.563 1.00 91.88 93 THR A C 1
A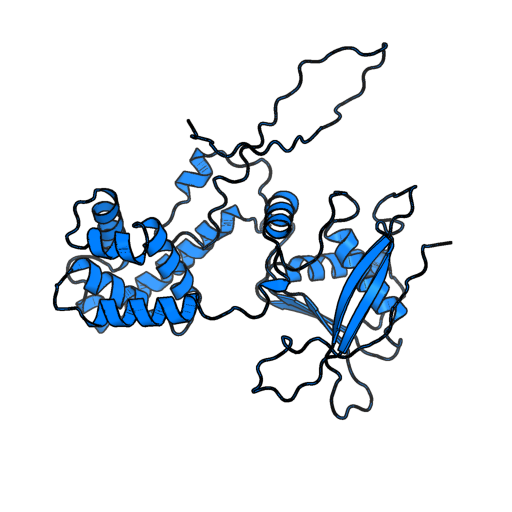TOM 696 O O . THR A 1 93 ? -9.825 3.370 21.188 1.00 91.88 93 THR A O 1
ATOM 699 N N . ASP A 1 94 ? -8.956 4.626 19.544 1.00 91.00 94 ASP A N 1
ATOM 700 C CA . ASP A 1 94 ? -10.223 5.124 18.997 1.00 91.00 94 ASP A CA 1
ATOM 701 C C . ASP A 1 94 ? -11.101 3.960 18.533 1.00 91.00 94 ASP A C 1
ATOM 703 O O . ASP A 1 94 ? -12.240 3.812 18.981 1.00 91.00 94 ASP A O 1
ATOM 707 N N . LEU A 1 95 ? -10.537 3.081 17.696 1.00 91.75 95 LEU A N 1
ATOM 708 C CA . LEU A 1 95 ? -11.226 1.896 17.190 1.00 91.75 95 LEU A CA 1
ATOM 709 C C . LEU A 1 95 ? -11.715 0.995 18.332 1.00 91.75 95 LEU A C 1
ATOM 711 O O . LEU A 1 95 ? -12.876 0.585 18.351 1.00 91.75 95 LEU A O 1
ATOM 715 N N . LEU A 1 96 ? -10.851 0.708 19.307 1.00 94.31 96 LEU A N 1
ATOM 716 C CA . LEU A 1 96 ? -11.204 -0.122 20.459 1.00 94.31 96 LEU A CA 1
ATOM 717 C C . LEU A 1 96 ? -12.249 0.535 21.367 1.00 94.31 96 LEU A C 1
ATOM 719 O O . LEU A 1 96 ? -13.129 -0.157 21.877 1.00 94.31 96 LEU A O 1
ATOM 723 N N . THR A 1 97 ? -12.207 1.860 21.518 1.00 93.94 97 THR A N 1
ATOM 724 C CA . THR A 1 97 ? -13.223 2.625 22.253 1.00 93.94 97 THR A CA 1
ATOM 725 C C . THR A 1 97 ? -14.584 2.498 21.581 1.00 93.94 97 THR A C 1
ATOM 727 O O . THR A 1 97 ? -15.575 2.210 22.256 1.00 93.94 97 THR A O 1
ATOM 730 N N . ILE A 1 98 ? -14.636 2.649 20.252 1.00 93.12 98 ILE A N 1
ATOM 731 C CA . ILE A 1 98 ? -15.870 2.468 19.479 1.00 93.12 98 ILE A CA 1
ATOM 732 C C . ILE A 1 98 ? -16.385 1.037 19.645 1.00 93.12 98 ILE A C 1
ATOM 734 O O . ILE A 1 98 ? -17.558 0.849 19.966 1.00 93.12 98 ILE A O 1
ATOM 738 N N . ILE A 1 99 ? -15.532 0.023 19.471 1.00 93.62 99 ILE A N 1
ATOM 739 C CA . ILE A 1 99 ? -15.931 -1.387 19.603 1.00 93.62 99 ILE A CA 1
ATOM 740 C C . ILE A 1 99 ? -16.487 -1.661 21.000 1.00 93.62 99 ILE A C 1
ATOM 742 O O . ILE A 1 99 ? -17.586 -2.204 21.119 1.00 93.62 99 ILE A O 1
ATOM 746 N N . SER A 1 100 ? -15.766 -1.244 22.040 1.00 93.00 100 SER A N 1
ATOM 747 C CA . SER A 1 100 ? -16.163 -1.424 23.439 1.00 93.00 100 SER A CA 1
ATOM 748 C C . SER A 1 100 ? -17.531 -0.813 23.741 1.00 93.00 100 SER A C 1
ATOM 750 O O . SER A 1 100 ? -18.338 -1.405 24.452 1.00 93.00 100 SER A O 1
ATOM 752 N N . ALA A 1 101 ? -17.827 0.348 23.157 1.00 90.00 101 ALA A N 1
ATOM 753 C CA . ALA A 1 101 ? -19.077 1.053 23.405 1.00 90.00 101 ALA A CA 1
ATOM 754 C C . ALA A 1 101 ? -20.263 0.581 22.546 1.00 90.00 101 ALA A C 1
ATOM 756 O O . ALA A 1 101 ? -21.406 0.888 22.880 1.00 90.00 101 ALA A O 1
ATOM 757 N N . THR A 1 102 ? -20.018 -0.099 21.421 1.00 88.62 102 THR A N 1
ATOM 758 C CA . THR A 1 102 ? -21.058 -0.348 20.400 1.00 88.62 102 THR A CA 1
ATOM 759 C C . THR A 1 102 ? -21.342 -1.820 20.137 1.00 88.62 102 THR A C 1
ATOM 761 O O . THR A 1 102 ? -22.411 -2.146 19.621 1.00 88.62 102 THR A O 1
ATOM 764 N N . SER A 1 103 ? -20.415 -2.715 20.479 1.00 88.81 103 SER A N 1
ATOM 765 C CA . SER A 1 103 ? -20.596 -4.153 20.289 1.00 88.81 103 SER A CA 1
ATOM 766 C C . SER A 1 103 ? -21.253 -4.801 21.508 1.00 88.81 103 SER A C 1
ATOM 768 O O . SER A 1 103 ? -20.946 -4.472 22.652 1.00 88.81 103 SER A O 1
ATOM 770 N N . SER A 1 104 ? -22.162 -5.750 21.268 1.00 87.50 104 SER A N 1
ATOM 771 C CA . SER A 1 104 ? -22.680 -6.598 22.347 1.00 87.50 104 SER A CA 1
ATOM 772 C C . SER A 1 104 ? -21.574 -7.539 22.856 1.00 87.50 104 SER A C 1
ATOM 774 O O . SER A 1 104 ? -20.819 -8.070 22.034 1.00 87.50 104 SER A O 1
ATOM 776 N N . PRO A 1 105 ? -21.510 -7.854 24.166 1.00 85.12 105 PRO A N 1
ATOM 777 C CA . PRO A 1 105 ? -20.567 -8.839 24.704 1.00 85.12 105 PRO A CA 1
ATOM 778 C C . PRO A 1 105 ? -20.673 -10.231 24.062 1.00 85.12 105 PRO A C 1
ATOM 780 O O . PRO A 1 105 ? -19.698 -10.976 24.033 1.00 85.12 105 PRO A O 1
ATOM 783 N N . THR A 1 106 ? -21.851 -10.591 23.543 1.00 87.75 106 THR A N 1
ATOM 784 C CA . THR A 1 106 ? -22.096 -11.874 22.862 1.00 87.75 106 THR A CA 1
ATOM 785 C C . THR A 1 106 ? -21.761 -11.845 21.372 1.00 87.75 106 THR A C 1
ATOM 787 O O . THR A 1 106 ? -21.763 -12.888 20.719 1.00 87.75 106 THR A O 1
ATOM 790 N N . GLN A 1 107 ? -21.494 -10.663 20.817 1.00 90.25 107 GLN A N 1
ATOM 791 C CA . GLN A 1 107 ? -21.262 -10.473 19.396 1.00 90.25 107 GLN A CA 1
ATOM 792 C C . GLN A 1 107 ? -19.777 -10.601 19.078 1.00 90.25 107 GLN A C 1
ATOM 794 O O . GLN A 1 107 ? -18.963 -9.831 19.578 1.00 90.25 107 GLN A O 1
ATOM 799 N N . GLU A 1 108 ? -19.422 -11.557 18.222 1.00 94.56 108 GLU A N 1
ATOM 800 C CA . GLU A 1 108 ? -18.029 -11.753 17.826 1.00 94.56 108 GLU A CA 1
ATOM 801 C C . GLU A 1 108 ? -17.545 -10.627 16.905 1.00 94.56 108 GLU A C 1
ATOM 803 O O . GLU A 1 108 ? -18.186 -10.308 15.897 1.00 94.56 108 GLU A O 1
ATOM 808 N N . VAL A 1 109 ? -16.383 -10.064 17.234 1.00 95.88 109 VAL A N 1
ATOM 809 C CA . VAL A 1 109 ? -15.730 -8.982 16.493 1.00 95.88 109 VAL A CA 1
ATOM 810 C C . VAL A 1 109 ? -14.409 -9.475 15.908 1.00 95.88 109 VAL A C 1
ATOM 812 O O . VAL A 1 109 ? -13.611 -10.120 16.587 1.00 95.88 109 VAL A O 1
ATOM 815 N N . TYR A 1 110 ? -14.161 -9.138 14.650 1.00 96.56 110 TYR A N 1
ATOM 816 C CA . TYR A 1 110 ? -12.918 -9.408 13.938 1.00 96.56 110 TYR A CA 1
ATOM 817 C C . TYR A 1 110 ? -12.372 -8.105 13.364 1.00 96.56 110 TYR A C 1
ATOM 819 O O . TYR A 1 110 ? -13.139 -7.227 12.960 1.00 96.56 110 TYR A O 1
ATOM 827 N N . MET A 1 111 ? -11.049 -7.988 13.299 1.00 95.50 111 MET A N 1
ATOM 828 C CA . MET A 1 111 ? -10.391 -6.880 12.608 1.00 95.50 111 MET A CA 1
ATOM 829 C C . MET A 1 111 ? -9.615 -7.402 11.413 1.00 95.50 111 MET A C 1
ATOM 831 O O . MET A 1 111 ? -8.845 -8.352 11.528 1.00 95.50 111 MET A O 1
ATOM 835 N N . TYR A 1 112 ? -9.796 -6.747 10.281 1.00 95.00 112 TYR A N 1
ATOM 836 C CA . TYR A 1 112 ? -9.062 -6.986 9.055 1.00 95.00 112 TYR A CA 1
ATOM 837 C C . TYR A 1 112 ? -8.290 -5.724 8.701 1.00 95.00 112 TYR A C 1
ATOM 839 O O . TYR A 1 112 ? -8.881 -4.652 8.580 1.00 95.00 112 TYR A O 1
ATOM 847 N N . GLY A 1 113 ? -6.980 -5.848 8.526 1.00 90.06 113 GLY A N 1
ATOM 848 C CA . GLY A 1 113 ? -6.127 -4.775 8.038 1.00 90.06 113 GLY A CA 1
ATOM 849 C C . GLY A 1 113 ? -5.465 -5.190 6.737 1.00 90.06 113 GLY A C 1
ATOM 850 O O . GLY A 1 113 ? -4.958 -6.305 6.647 1.00 90.06 113 GLY A O 1
ATOM 851 N N . VAL A 1 114 ? -5.433 -4.283 5.763 1.00 88.12 114 VAL A N 1
ATOM 852 C CA . VAL A 1 114 ? -4.663 -4.457 4.525 1.00 88.12 114 VAL A CA 1
ATOM 853 C C . VAL A 1 114 ? -3.599 -3.369 4.404 1.00 88.12 114 VAL A C 1
ATOM 855 O O . VAL A 1 114 ? -3.882 -2.206 4.695 1.00 88.12 114 VAL A O 1
ATOM 858 N N . SER A 1 115 ? -2.377 -3.712 3.980 1.00 87.19 115 SER A N 1
ATOM 859 C CA . SER A 1 115 ? -1.282 -2.742 3.786 1.00 87.19 115 SER A CA 1
ATOM 860 C C . SER A 1 115 ? -1.061 -1.895 5.062 1.00 87.19 115 SER A C 1
ATOM 862 O O . SER A 1 115 ? -0.909 -2.481 6.133 1.00 87.19 115 SER A O 1
ATOM 864 N N . TYR A 1 116 ? -1.069 -0.555 5.034 1.00 84.88 116 TYR A N 1
ATOM 865 C CA . TYR A 1 116 ? -0.915 0.283 6.243 1.00 84.88 116 TYR A CA 1
ATOM 866 C C . TYR A 1 116 ? -1.924 -0.053 7.364 1.00 84.88 116 TYR A C 1
ATOM 868 O O . TYR A 1 116 ? -1.570 0.002 8.543 1.00 84.88 116 TYR A O 1
ATOM 876 N N . GLY A 1 117 ? -3.136 -0.514 7.029 1.00 86.62 117 GLY A N 1
ATOM 877 C CA . GLY A 1 117 ? -4.126 -0.972 8.009 1.00 86.62 117 GLY A CA 1
ATOM 878 C C . GLY A 1 117 ? -3.632 -2.142 8.871 1.00 86.62 117 GLY A C 1
ATOM 879 O O . GLY A 1 117 ? -4.079 -2.318 10.002 1.00 86.62 117 GLY A O 1
ATOM 880 N N . THR A 1 118 ? -2.644 -2.911 8.404 1.00 92.25 118 THR A N 1
ATOM 881 C CA . THR A 1 118 ? -2.007 -3.962 9.213 1.00 92.25 118 THR A CA 1
ATOM 882 C C . THR A 1 118 ? -1.227 -3.402 10.400 1.00 92.25 118 THR A C 1
ATOM 884 O O . THR A 1 118 ? -1.131 -4.080 11.421 1.00 92.25 118 THR A O 1
ATOM 887 N N . ILE A 1 119 ? -0.711 -2.171 10.321 1.00 88.06 119 ILE A N 1
ATOM 888 C CA . ILE A 1 119 ? -0.043 -1.493 11.445 1.00 88.06 119 ILE A CA 1
ATOM 889 C C . ILE A 1 119 ? -1.074 -1.140 12.518 1.00 88.06 119 ILE A C 1
ATOM 891 O O . ILE A 1 119 ? -0.814 -1.332 13.706 1.00 88.06 119 ILE A O 1
ATOM 895 N N . TRP A 1 120 ? -2.271 -0.702 12.111 1.00 86.88 120 TRP A N 1
ATOM 896 C CA . TRP A 1 120 ? -3.372 -0.410 13.033 1.00 86.88 120 TRP A CA 1
ATOM 897 C C . TRP A 1 120 ? -3.798 -1.670 13.781 1.00 86.88 120 TRP A C 1
ATOM 899 O O . TRP A 1 120 ? -3.891 -1.657 15.007 1.00 86.88 120 TRP A O 1
ATOM 909 N N . VAL A 1 121 ? -3.982 -2.778 13.055 1.00 92.25 121 VAL A N 1
ATOM 910 C CA . VAL A 1 121 ? -4.325 -4.078 13.646 1.00 92.25 121 VAL A CA 1
ATOM 911 C C . VAL A 1 121 ? -3.225 -4.564 14.595 1.00 92.25 121 VAL A C 1
ATOM 913 O O . VAL A 1 121 ? -3.523 -4.911 15.735 1.00 92.25 121 VAL A O 1
ATOM 916 N N . GLN A 1 122 ? -1.953 -4.525 14.180 1.00 92.69 122 GLN A N 1
ATOM 917 C CA . GLN A 1 122 ? -0.818 -4.871 15.048 1.00 92.69 122 GLN A CA 1
ATOM 918 C C . GLN A 1 122 ? -0.804 -4.019 16.324 1.00 92.69 122 GLN A C 1
ATOM 920 O O . GLN A 1 122 ? -0.579 -4.534 17.420 1.00 92.69 122 GLN A O 1
ATOM 925 N N . ARG A 1 123 ? -1.073 -2.712 16.210 1.00 91.06 123 ARG A N 1
ATOM 926 C CA . ARG A 1 123 ? -1.117 -1.823 17.371 1.00 91.06 123 ARG A CA 1
ATOM 927 C C . ARG A 1 123 ? -2.304 -2.130 18.276 1.00 91.06 123 ARG A C 1
ATOM 929 O O . ARG A 1 123 ? -2.107 -2.182 19.487 1.00 91.06 123 ARG A O 1
ATOM 936 N N . ALA A 1 124 ? -3.482 -2.395 17.712 1.00 92.62 124 ALA A N 1
ATOM 937 C CA . ALA A 1 124 ? -4.670 -2.809 18.453 1.00 92.62 124 ALA A CA 1
ATOM 938 C C . ALA A 1 124 ? -4.409 -4.089 19.260 1.00 92.62 124 ALA A C 1
ATOM 940 O O . ALA A 1 124 ? -4.729 -4.127 20.444 1.00 92.62 124 ALA A O 1
ATOM 941 N N . MET A 1 125 ? -3.742 -5.087 18.668 1.00 94.50 125 MET A N 1
ATOM 942 C CA . MET A 1 125 ? -3.346 -6.319 19.364 1.00 94.50 125 MET A CA 1
ATOM 943 C C . MET A 1 125 ? -2.471 -6.047 20.596 1.00 94.50 125 MET A C 1
ATOM 945 O O . MET A 1 125 ? -2.635 -6.706 21.619 1.00 94.50 125 MET A O 1
ATOM 949 N N . LEU A 1 126 ? -1.557 -5.074 20.512 1.00 91.88 126 LEU A N 1
ATOM 950 C CA . LEU A 1 126 ? -0.651 -4.725 21.611 1.00 91.88 126 LEU A CA 1
ATOM 951 C C . LEU A 1 126 ? -1.342 -3.933 22.726 1.00 91.88 126 LEU A C 1
ATOM 953 O O . LEU A 1 126 ? -1.032 -4.139 23.895 1.00 91.88 126 LEU A O 1
ATOM 957 N N . VAL A 1 127 ? -2.246 -3.010 22.387 1.00 91.56 127 VAL A N 1
ATOM 958 C CA . VAL A 1 127 ? -2.886 -2.144 23.394 1.00 91.56 127 VAL A CA 1
ATOM 959 C C . VAL A 1 127 ? -4.130 -2.771 24.022 1.00 91.56 127 VAL A C 1
ATOM 961 O O . VAL A 1 127 ? -4.450 -2.448 25.166 1.00 91.56 127 VAL A O 1
ATOM 964 N N . LEU A 1 128 ? -4.813 -3.678 23.313 1.00 94.56 128 LEU A N 1
ATOM 965 C CA . LEU A 1 128 ? -6.069 -4.298 23.743 1.00 94.56 128 LEU A CA 1
ATOM 966 C C . LEU A 1 128 ? -5.995 -4.895 25.163 1.00 94.56 128 LEU A C 1
ATOM 968 O O . LEU A 1 128 ? -6.826 -4.506 25.983 1.00 94.56 128 LEU A O 1
ATOM 972 N N . PRO A 1 129 ? -5.011 -5.751 25.520 1.00 94.19 129 PRO A N 1
ATOM 973 C CA . PRO A 1 129 ? -4.979 -6.381 26.844 1.00 94.19 129 PRO A CA 1
ATOM 974 C C . PRO A 1 129 ? -4.753 -5.392 27.994 1.00 94.19 129 PRO A C 1
ATOM 976 O O . PRO A 1 129 ? -5.118 -5.678 29.132 1.00 94.19 129 PRO A O 1
ATOM 979 N N . HIS A 1 130 ? -4.131 -4.244 27.711 1.00 92.19 130 HIS A N 1
ATOM 980 C CA . HIS A 1 130 ? -3.737 -3.264 28.722 1.00 92.19 130 HIS A CA 1
ATOM 981 C C . HIS A 1 130 ? -4.767 -2.148 28.895 1.00 92.19 130 HIS A C 1
ATOM 983 O O . HIS A 1 130 ? -5.032 -1.735 30.021 1.00 92.19 130 HIS A O 1
ATOM 989 N N . LEU A 1 131 ? -5.345 -1.659 27.795 1.00 91.31 131 LEU A N 1
ATOM 990 C CA . LEU A 1 131 ? -6.289 -0.539 27.815 1.00 91.31 131 LEU A CA 1
ATOM 991 C C . LEU A 1 131 ? -7.752 -0.994 27.881 1.00 91.31 131 LEU A C 1
ATOM 993 O O . LEU A 1 131 ? -8.588 -0.275 28.421 1.00 91.31 131 LEU A O 1
ATOM 997 N N . PHE A 1 132 ? -8.066 -2.190 27.373 1.00 94.06 132 PHE A N 1
ATOM 998 C CA . PHE A 1 132 ? -9.429 -2.728 27.323 1.00 94.06 132 PHE A CA 1
ATOM 999 C C . PHE A 1 132 ? -9.474 -4.184 27.816 1.00 94.06 132 PHE A C 1
ATOM 1001 O O . PHE A 1 132 ? -9.918 -5.072 27.085 1.00 94.06 132 PHE A O 1
ATOM 1008 N N . PRO A 1 133 ? -9.048 -4.460 29.064 1.00 92.88 133 PRO A N 1
ATOM 1009 C CA . PRO A 1 133 ? -8.903 -5.825 29.571 1.00 92.88 133 PRO A CA 1
ATOM 1010 C C . PRO A 1 133 ? -10.210 -6.628 29.569 1.00 92.88 133 PRO A C 1
ATOM 1012 O O . PRO A 1 133 ? -10.151 -7.846 29.481 1.00 92.88 133 PRO A O 1
ATOM 1015 N N . SER A 1 134 ? -11.372 -5.970 29.631 1.00 91.75 134 SER A N 1
ATOM 1016 C CA . SER A 1 134 ? -12.690 -6.625 29.637 1.00 91.75 134 SER A CA 1
ATOM 1017 C C . SER A 1 134 ? -13.269 -6.891 28.239 1.00 91.75 134 SER A C 1
ATOM 1019 O O . SER A 1 134 ? -14.349 -7.472 28.119 1.00 91.75 134 SER A O 1
ATOM 1021 N N . LEU A 1 135 ? -12.601 -6.444 27.168 1.00 92.75 135 LEU A N 1
ATOM 1022 C CA . LEU A 1 135 ? -13.111 -6.528 25.798 1.00 92.75 135 LEU A CA 1
ATOM 1023 C C . LEU A 1 135 ? -12.761 -7.880 25.152 1.00 92.75 135 LEU A C 1
ATOM 1025 O O . LEU A 1 135 ? -11.888 -7.987 24.294 1.00 92.75 135 LEU A O 1
ATOM 1029 N N . HIS A 1 136 ? -13.449 -8.937 25.590 1.00 93.19 136 HIS A N 1
ATOM 1030 C CA . HIS A 1 136 ? -13.169 -10.330 25.198 1.00 93.19 136 HIS A CA 1
ATOM 1031 C C . HIS A 1 136 ? -13.922 -10.822 23.951 1.00 93.19 136 HIS A C 1
ATOM 1033 O O . HIS A 1 136 ? -13.748 -11.967 23.518 1.00 93.19 136 HIS A O 1
ATOM 1039 N N . ASN A 1 137 ? -14.799 -9.991 23.390 1.00 94.56 137 ASN A N 1
ATOM 1040 C CA . ASN A 1 137 ? -15.607 -10.336 22.224 1.00 94.56 137 ASN A CA 1
ATOM 1041 C C . ASN A 1 137 ? -14.865 -10.117 20.891 1.00 94.56 137 ASN A C 1
ATOM 1043 O O . ASN A 1 137 ? -15.355 -10.551 19.850 1.00 94.56 137 ASN A O 1
ATOM 1047 N N . ILE A 1 138 ? -13.660 -9.532 20.911 1.00 95.81 138 ILE A N 1
ATOM 1048 C CA . ILE A 1 138 ? -12.734 -9.552 19.770 1.00 95.81 138 ILE A CA 1
ATOM 1049 C C . ILE A 1 138 ? -12.112 -10.950 19.665 1.00 95.81 138 ILE A C 1
ATOM 1051 O O . ILE A 1 138 ? -11.360 -11.375 20.539 1.00 95.81 138 ILE A O 1
ATOM 1055 N N . ARG A 1 139 ? -12.448 -11.680 18.596 1.00 95.88 139 ARG A N 1
ATOM 1056 C CA . ARG A 1 139 ? -12.104 -13.101 18.413 1.00 95.88 139 ARG A CA 1
ATOM 1057 C C . ARG A 1 139 ? -10.951 -13.356 17.455 1.00 95.88 139 ARG A C 1
ATOM 1059 O O . ARG A 1 139 ? -10.394 -14.449 17.478 1.00 95.88 139 ARG A O 1
ATOM 1066 N N . GLY A 1 140 ? -10.599 -12.397 16.603 1.00 95.50 140 GLY A N 1
ATOM 1067 C CA . GLY A 1 140 ? -9.537 -12.613 15.629 1.00 95.50 140 GLY A CA 1
ATOM 1068 C C . GLY A 1 140 ? -9.085 -11.365 14.888 1.00 95.50 140 GLY A C 1
ATOM 1069 O O . GLY A 1 140 ? -9.812 -10.377 14.767 1.00 95.50 140 GLY A O 1
ATOM 1070 N N . PHE A 1 141 ? -7.869 -11.465 14.362 1.00 96.62 141 PHE A N 1
ATOM 1071 C CA . PHE A 1 141 ? -7.193 -10.436 13.587 1.00 96.62 141 PHE A CA 1
ATOM 1072 C C . PHE A 1 141 ? -6.711 -11.049 12.269 1.00 96.62 141 PHE A C 1
ATOM 1074 O O . PHE A 1 141 ? -6.153 -12.146 12.267 1.00 96.62 141 PHE A O 1
ATOM 1081 N N . VAL A 1 142 ? -6.922 -10.347 11.159 1.00 97.00 142 VAL A N 1
ATOM 1082 C CA . VAL A 1 142 ? -6.455 -10.728 9.823 1.00 97.00 142 VAL A CA 1
ATOM 1083 C C . VAL A 1 142 ? -5.554 -9.615 9.303 1.00 97.00 142 VAL A C 1
ATOM 1085 O O . VAL A 1 142 ? -5.939 -8.446 9.299 1.00 97.00 142 VAL A O 1
ATOM 1088 N N . LEU A 1 143 ? -4.343 -9.986 8.893 1.00 95.38 143 LEU A N 1
ATOM 1089 C CA . L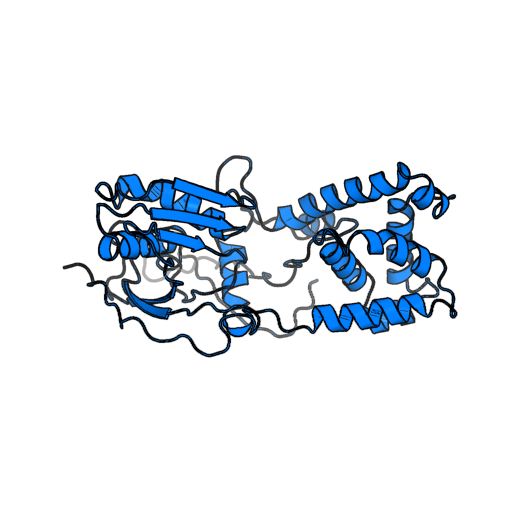EU A 1 143 ? -3.322 -9.078 8.379 1.00 95.38 143 LEU A CA 1
ATOM 1090 C C . LEU A 1 143 ? -3.026 -9.470 6.925 1.00 95.38 143 LEU A C 1
ATOM 1092 O O . LEU A 1 143 ? -2.441 -10.526 6.690 1.00 95.38 143 LEU A O 1
ATOM 1096 N N . ASP A 1 144 ? -3.430 -8.640 5.968 1.00 93.69 144 ASP A N 1
ATOM 1097 C CA . ASP A 1 144 ? -3.213 -8.854 4.533 1.00 93.69 144 ASP A CA 1
ATOM 1098 C C . ASP A 1 144 ? -2.194 -7.843 3.977 1.00 93.69 144 ASP A C 1
ATOM 1100 O O . ASP A 1 144 ? -2.319 -6.638 4.187 1.00 93.69 144 ASP A O 1
ATOM 1104 N N . GLY A 1 145 ? -1.144 -8.313 3.299 1.00 89.69 145 GLY A N 1
ATOM 1105 C CA . GLY A 1 145 ? -0.037 -7.450 2.863 1.00 89.69 145 GLY A CA 1
ATOM 1106 C C . GLY A 1 145 ? 0.653 -6.744 4.040 1.00 89.69 145 GLY A C 1
ATOM 1107 O O . GLY A 1 145 ? 0.615 -5.520 4.150 1.00 89.69 145 GLY A O 1
ATOM 1108 N N . VAL A 1 146 ? 1.235 -7.530 4.951 1.00 91.12 146 VAL A N 1
ATOM 1109 C CA . VAL A 1 146 ? 1.755 -7.067 6.250 1.00 91.12 146 VAL A CA 1
ATOM 1110 C C . VAL A 1 146 ? 2.838 -5.997 6.109 1.00 91.12 146 VAL A C 1
ATOM 1112 O O . VAL A 1 146 ? 3.882 -6.236 5.508 1.00 91.12 146 VAL A O 1
ATOM 1115 N N . VAL A 1 147 ? 2.620 -4.856 6.765 1.00 88.25 147 VAL A N 1
ATOM 1116 C CA . VAL A 1 147 ? 3.621 -3.810 6.990 1.00 88.25 147 VAL A CA 1
ATOM 1117 C C . VAL A 1 147 ? 4.074 -3.905 8.443 1.00 88.25 147 VAL A C 1
ATOM 1119 O O . VAL A 1 147 ? 3.340 -3.566 9.372 1.00 88.25 147 VAL A O 1
ATOM 1122 N N . THR A 1 148 ? 5.272 -4.429 8.665 1.00 86.88 148 THR A N 1
ATOM 1123 C CA . THR A 1 148 ? 5.828 -4.635 10.010 1.00 86.88 148 THR A CA 1
ATOM 1124 C C . THR A 1 148 ? 6.276 -3.306 10.618 1.00 86.88 148 THR A C 1
ATOM 1126 O O . THR A 1 148 ? 7.149 -2.631 10.082 1.00 86.88 148 THR A O 1
ATOM 1129 N N . HIS A 1 149 ? 5.711 -2.918 11.763 1.00 78.44 149 HIS A N 1
ATOM 1130 C CA . HIS A 1 149 ? 6.016 -1.616 12.382 1.00 78.44 149 HIS A CA 1
ATOM 1131 C C . HIS A 1 149 ? 7.192 -1.648 13.380 1.00 78.44 149 HIS A C 1
ATOM 1133 O O . HIS A 1 149 ? 7.690 -0.602 13.805 1.00 78.44 149 HIS A O 1
ATOM 1139 N N . SER A 1 150 ? 7.658 -2.834 13.771 1.00 78.25 150 SER A N 1
ATOM 1140 C CA . SER A 1 150 ? 8.712 -3.011 14.774 1.00 78.25 150 SER A CA 1
ATOM 1141 C C . SER A 1 150 ? 9.578 -4.243 14.494 1.00 78.25 150 SER A C 1
ATOM 1143 O O . SER A 1 150 ? 9.292 -5.039 13.600 1.00 78.25 150 SER A O 1
ATOM 1145 N N . GLY A 1 151 ? 10.651 -4.391 15.276 1.00 80.94 151 GLY A N 1
ATOM 1146 C CA . GLY A 1 151 ? 11.584 -5.511 15.170 1.00 80.94 151 GLY A CA 1
ATOM 1147 C C . GLY A 1 151 ? 12.678 -5.312 14.110 1.00 80.94 151 GLY A C 1
ATOM 1148 O O . GLY A 1 151 ? 12.743 -4.263 13.470 1.00 80.94 151 GLY A O 1
ATOM 1149 N N . PRO A 1 152 ? 13.555 -6.317 13.925 1.00 80.31 152 PRO A N 1
ATOM 1150 C CA . PRO A 1 152 ? 14.709 -6.240 13.019 1.00 80.31 152 PRO A CA 1
ATOM 1151 C C . PRO A 1 152 ? 14.328 -6.181 11.533 1.00 80.31 152 PRO A C 1
ATOM 1153 O O . PRO A 1 152 ? 15.165 -5.861 10.698 1.00 80.31 152 PRO A O 1
ATOM 1156 N N . HIS A 1 153 ? 13.072 -6.487 11.207 1.00 81.44 153 HIS A N 1
ATOM 1157 C CA . HIS A 1 153 ? 12.520 -6.446 9.854 1.00 81.44 153 HIS A CA 1
ATOM 1158 C C . HIS A 1 153 ? 11.370 -5.442 9.764 1.00 81.44 153 HIS A C 1
ATOM 1160 O O . HIS A 1 153 ? 10.369 -5.719 9.108 1.00 81.44 153 HIS A O 1
ATOM 1166 N N . ARG A 1 154 ? 11.459 -4.318 10.487 1.00 84.38 154 ARG A N 1
ATOM 1167 C 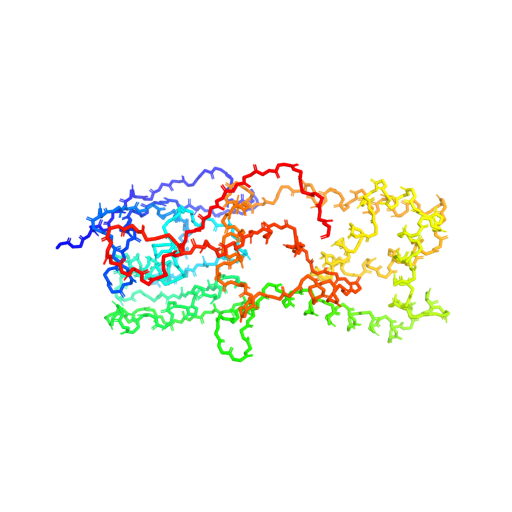CA . ARG A 1 154 ? 10.512 -3.206 10.347 1.00 84.38 154 ARG A CA 1
ATOM 1168 C C . ARG A 1 154 ? 10.528 -2.726 8.896 1.00 84.38 154 ARG A C 1
ATOM 1170 O O . ARG A 1 154 ? 11.586 -2.388 8.385 1.00 84.38 154 ARG A O 1
ATOM 1177 N N . THR A 1 155 ? 9.355 -2.683 8.277 1.00 85.12 155 THR A N 1
ATOM 1178 C CA . THR A 1 155 ? 9.181 -2.194 6.911 1.00 85.12 155 THR A CA 1
ATOM 1179 C C . THR A 1 155 ? 9.179 -0.672 6.924 1.00 85.12 155 THR A C 1
ATOM 1181 O O . THR A 1 155 ? 8.411 -0.055 7.670 1.00 85.12 155 THR A O 1
ATOM 1184 N N . VAL A 1 156 ? 10.014 -0.069 6.088 1.00 79.44 156 VAL A N 1
ATOM 1185 C CA . VAL A 1 156 ? 10.084 1.385 5.899 1.00 79.44 156 VAL A CA 1
ATOM 1186 C C . VAL A 1 156 ? 9.786 1.763 4.450 1.00 79.44 156 VAL A C 1
ATOM 1188 O O . VAL A 1 156 ? 9.854 0.934 3.545 1.00 79.44 156 VAL A O 1
ATOM 1191 N N . PHE A 1 157 ? 9.444 3.027 4.201 1.00 74.62 157 PHE A N 1
ATOM 1192 C CA . PHE A 1 157 ? 9.132 3.509 2.853 1.00 74.62 157 PHE A CA 1
ATOM 1193 C C . PHE A 1 157 ? 10.291 3.317 1.869 1.00 74.62 157 PHE A C 1
ATOM 1195 O O . PHE A 1 157 ? 10.044 3.022 0.703 1.00 74.62 157 PHE A O 1
ATOM 1202 N N . SER A 1 158 ? 11.540 3.430 2.331 1.00 72.62 158 SER A N 1
ATOM 1203 C CA . SER A 1 158 ? 12.739 3.182 1.518 1.00 72.62 158 SER A CA 1
ATOM 1204 C C . SER A 1 158 ? 12.872 1.722 1.060 1.00 72.62 158 SER A C 1
ATOM 1206 O O . SER A 1 158 ? 13.492 1.472 0.026 1.00 72.62 158 SER A O 1
ATOM 1208 N N . ASP A 1 159 ? 12.242 0.762 1.748 1.00 79.25 159 ASP A N 1
ATOM 1209 C CA . ASP A 1 159 ? 12.246 -0.647 1.333 1.00 79.25 159 ASP A CA 1
ATOM 1210 C C . ASP A 1 159 ? 11.370 -0.898 0.106 1.00 79.25 159 ASP A C 1
ATOM 1212 O O . ASP A 1 159 ? 11.518 -1.923 -0.561 1.00 79.25 159 ASP A O 1
ATOM 1216 N N . TRP A 1 160 ? 10.430 0.002 -0.193 1.00 77.56 160 TRP A N 1
ATOM 1217 C CA . TRP A 1 160 ? 9.437 -0.211 -1.240 1.00 77.56 160 TRP A CA 1
ATOM 1218 C C . TRP A 1 160 ? 10.102 -0.434 -2.605 1.00 77.56 160 TRP A C 1
ATOM 1220 O O . TRP A 1 160 ? 9.862 -1.456 -3.248 1.00 77.56 160 TRP A O 1
ATOM 1230 N N . ASP A 1 161 ? 11.024 0.448 -2.997 1.00 75.19 161 ASP A N 1
ATOM 1231 C CA . ASP A 1 161 ? 11.775 0.339 -4.255 1.00 75.19 161 ASP A CA 1
ATOM 1232 C C . ASP A 1 161 ? 12.706 -0.880 -4.276 1.00 75.19 161 ASP A C 1
ATOM 1234 O O . ASP A 1 161 ? 12.862 -1.545 -5.307 1.00 75.19 161 ASP A O 1
ATOM 1238 N N . VAL A 1 162 ? 13.298 -1.220 -3.125 1.00 78.44 162 VAL A N 1
ATOM 1239 C CA . VAL A 1 162 ? 14.148 -2.409 -2.972 1.00 78.44 162 VAL A CA 1
ATOM 1240 C C . VAL A 1 162 ? 13.334 -3.672 -3.239 1.00 78.44 162 VAL A C 1
ATOM 1242 O O . VAL A 1 162 ? 13.700 -4.482 -4.097 1.00 78.44 162 VAL A O 1
ATOM 1245 N N . ASN A 1 163 ? 12.222 -3.825 -2.524 1.00 83.38 163 ASN A N 1
ATOM 1246 C CA . ASN A 1 163 ? 11.353 -4.993 -2.577 1.00 83.38 163 ASN A CA 1
ATOM 1247 C C . ASN A 1 163 ? 10.689 -5.122 -3.946 1.00 83.38 163 ASN A C 1
ATOM 1249 O O . ASN A 1 163 ? 10.686 -6.209 -4.532 1.00 83.38 163 ASN A O 1
ATOM 1253 N N . HIS A 1 164 ? 10.204 -4.008 -4.497 1.00 83.69 164 HIS A N 1
ATOM 1254 C CA . HIS A 1 164 ? 9.615 -3.974 -5.828 1.00 83.69 164 HIS A CA 1
ATOM 1255 C C . HIS A 1 164 ? 10.633 -4.391 -6.895 1.00 83.69 164 HIS A C 1
ATOM 1257 O O . HIS A 1 164 ? 10.347 -5.260 -7.721 1.00 83.69 164 HIS A O 1
ATOM 1263 N N . GLY A 1 165 ? 11.865 -3.879 -6.822 1.00 84.38 165 GLY A N 1
ATOM 1264 C CA . GLY A 1 165 ? 12.924 -4.266 -7.749 1.00 84.38 165 GLY A CA 1
ATOM 1265 C C . GLY A 1 165 ? 13.339 -5.739 -7.639 1.00 84.38 165 GLY A C 1
ATOM 1266 O O . GLY A 1 165 ? 13.674 -6.344 -8.654 1.00 84.38 165 GLY A O 1
ATOM 1267 N N . ILE A 1 166 ? 13.282 -6.360 -6.453 1.00 88.19 166 ILE A N 1
ATOM 1268 C CA . ILE A 1 166 ? 13.511 -7.813 -6.301 1.00 88.19 166 ILE A CA 1
ATOM 1269 C C . ILE A 1 166 ? 12.434 -8.612 -7.049 1.00 88.19 166 ILE A C 1
ATOM 1271 O O . ILE A 1 166 ? 12.753 -9.574 -7.755 1.00 88.19 166 ILE A O 1
ATOM 1275 N N . VAL A 1 167 ? 11.164 -8.220 -6.912 1.00 91.00 167 VAL A N 1
ATOM 1276 C CA . VAL A 1 167 ? 10.046 -8.857 -7.625 1.00 91.00 167 VAL A CA 1
ATOM 1277 C C . VAL A 1 167 ? 10.170 -8.633 -9.132 1.00 91.00 167 VAL A C 1
ATOM 1279 O O . VAL A 1 167 ? 10.003 -9.584 -9.895 1.00 91.00 167 VAL A O 1
ATOM 1282 N N . ALA A 1 168 ? 10.536 -7.422 -9.560 1.00 90.88 168 ALA A N 1
ATOM 1283 C CA . ALA A 1 168 ? 10.766 -7.083 -10.961 1.00 90.88 168 ALA A CA 1
ATOM 1284 C C . ALA A 1 168 ? 11.843 -7.970 -11.595 1.00 90.88 168 ALA A C 1
ATOM 1286 O O . ALA A 1 168 ? 11.606 -8.561 -12.647 1.00 90.88 168 ALA A O 1
ATOM 1287 N N . THR A 1 169 ? 12.992 -8.138 -10.932 1.00 90.69 169 THR A N 1
ATOM 1288 C CA . THR A 1 169 ? 14.064 -9.018 -11.420 1.00 90.69 169 THR A CA 1
ATOM 1289 C C . THR A 1 169 ? 13.577 -10.458 -11.572 1.00 90.69 169 THR A C 1
ATOM 1291 O O . THR A 1 169 ? 13.749 -11.048 -12.637 1.00 90.69 169 THR A O 1
ATOM 1294 N N . LYS A 1 170 ? 12.887 -11.005 -10.559 1.00 93.50 170 LYS A N 1
ATOM 1295 C CA . LYS A 1 170 ? 12.320 -12.363 -10.633 1.00 93.50 170 LYS A CA 1
ATOM 1296 C C . LYS A 1 170 ? 11.319 -12.504 -11.778 1.00 93.50 170 LYS A C 1
ATOM 1298 O O . LYS A 1 170 ? 11.343 -13.499 -12.495 1.00 93.50 170 LYS A O 1
ATOM 1303 N N . TYR A 1 171 ? 10.450 -11.511 -11.964 1.00 94.81 171 TYR A N 1
ATOM 1304 C CA . TYR A 1 171 ? 9.492 -11.496 -13.064 1.00 94.81 171 TYR A CA 1
ATOM 1305 C C . TYR A 1 171 ? 10.198 -11.471 -14.426 1.00 94.81 171 TYR A C 1
ATOM 1307 O O . TYR A 1 171 ? 9.815 -12.195 -15.343 1.00 94.81 171 TYR A O 1
ATOM 1315 N N . PHE A 1 172 ? 11.276 -10.699 -14.552 1.00 94.94 172 PHE A N 1
ATOM 1316 C CA . PHE A 1 172 ? 12.041 -10.607 -15.792 1.00 94.94 172 PHE A CA 1
ATOM 1317 C C . PHE A 1 172 ? 12.795 -11.908 -16.095 1.00 94.94 172 PHE A C 1
ATOM 1319 O O . PHE A 1 172 ? 12.887 -12.310 -17.257 1.00 94.94 172 PHE A O 1
ATOM 1326 N N . ASP A 1 173 ? 13.261 -12.614 -15.064 1.00 95.00 173 ASP A N 1
ATOM 1327 C CA . ASP A 1 173 ? 13.880 -13.932 -15.200 1.00 95.00 173 ASP A CA 1
ATOM 1328 C C . ASP A 1 173 ? 12.903 -14.997 -15.729 1.00 95.00 173 ASP A C 1
ATOM 1330 O O . ASP A 1 173 ? 13.332 -15.908 -16.441 1.00 95.00 173 ASP A O 1
ATOM 1334 N N . LEU A 1 174 ? 11.592 -14.865 -15.482 1.00 95.62 174 LEU A N 1
ATOM 1335 C CA . LEU A 1 174 ? 10.585 -15.757 -16.077 1.00 95.62 174 LEU A CA 1
ATOM 1336 C C . LEU A 1 174 ? 10.546 -15.648 -17.605 1.00 95.62 174 LEU A C 1
ATOM 1338 O O . LEU A 1 174 ? 10.321 -16.650 -18.282 1.00 95.62 174 LEU A O 1
ATOM 1342 N N . CYS A 1 175 ? 10.817 -14.465 -18.171 1.00 96.31 175 CYS A N 1
ATOM 1343 C CA . CYS A 1 175 ? 10.914 -14.313 -19.624 1.00 96.31 175 CYS A CA 1
ATOM 1344 C C . CYS A 1 175 ? 12.061 -15.153 -20.198 1.00 96.31 175 CYS A C 1
ATOM 1346 O O . CYS A 1 175 ? 11.898 -15.762 -21.251 1.00 96.31 175 CYS A O 1
ATOM 1348 N N . ARG A 1 176 ? 13.192 -15.252 -19.484 1.00 93.94 176 ARG A N 1
ATOM 1349 C CA . ARG A 1 176 ? 14.331 -16.095 -19.888 1.00 93.94 176 ARG A CA 1
ATOM 1350 C C . ARG A 1 176 ? 13.958 -17.581 -19.912 1.00 93.94 176 ARG A C 1
ATOM 1352 O O . ARG A 1 176 ? 14.446 -18.317 -20.759 1.00 93.94 176 ARG A O 1
ATOM 1359 N N . GLN A 1 177 ? 13.099 -18.011 -18.990 1.00 95.00 177 GLN A N 1
ATOM 1360 C CA . GLN A 1 177 ? 12.650 -19.403 -18.868 1.00 95.00 177 GLN A CA 1
ATOM 1361 C C . GLN A 1 177 ? 11.534 -19.759 -19.864 1.00 95.00 177 GLN A C 1
ATOM 1363 O O . GLN A 1 177 ? 11.286 -20.933 -20.131 1.00 95.00 177 GLN A O 1
ATOM 1368 N N . ASN A 1 178 ? 10.857 -18.761 -20.433 1.00 96.44 178 ASN A N 1
ATOM 1369 C CA . ASN A 1 178 ? 9.802 -18.954 -21.415 1.00 96.44 178 ASN A CA 1
ATOM 1370 C C . ASN A 1 178 ? 10.364 -18.868 -22.843 1.00 96.44 178 ASN A C 1
ATOM 1372 O O . ASN A 1 178 ? 10.788 -17.801 -23.279 1.00 96.44 178 ASN A O 1
ATOM 1376 N N . ALA A 1 179 ? 10.302 -19.966 -23.605 1.00 96.44 179 ALA A N 1
ATOM 1377 C CA . ALA A 1 179 ? 10.880 -20.036 -24.952 1.00 96.44 179 ALA A CA 1
ATOM 1378 C C . ALA A 1 179 ? 10.357 -18.946 -25.908 1.00 96.44 179 ALA A C 1
ATOM 1380 O O . ALA A 1 179 ? 11.133 -18.359 -26.664 1.00 96.44 179 ALA A O 1
ATOM 1381 N N . PHE A 1 180 ? 9.058 -18.629 -25.856 1.00 96.38 180 PHE A N 1
ATOM 1382 C CA . PHE A 1 180 ? 8.484 -17.582 -26.699 1.00 96.38 180 PHE A CA 1
ATOM 1383 C C . PHE A 1 180 ? 9.016 -16.200 -26.313 1.00 96.38 180 PHE A C 1
ATOM 1385 O O . PHE A 1 180 ? 9.478 -15.469 -27.187 1.00 96.38 180 PHE A O 1
ATOM 1392 N N . CYS A 1 181 ? 8.999 -15.854 -25.024 1.00 96.44 181 CYS A N 1
ATOM 1393 C CA . CYS A 1 181 ? 9.496 -14.564 -24.548 1.00 96.44 181 CYS A CA 1
ATOM 1394 C C . CYS A 1 181 ? 10.999 -14.409 -24.812 1.00 96.44 181 CYS A C 1
ATOM 1396 O O . CYS A 1 181 ? 11.412 -13.418 -25.411 1.00 96.44 181 CYS A O 1
ATOM 1398 N N . ALA A 1 182 ? 11.803 -15.420 -24.470 1.00 96.00 182 ALA A N 1
ATOM 1399 C CA . ALA A 1 182 ? 13.243 -15.419 -24.702 1.00 96.00 182 ALA A CA 1
ATOM 1400 C C . ALA A 1 182 ? 13.589 -15.252 -26.192 1.00 96.00 182 ALA A C 1
ATOM 1402 O O . ALA A 1 182 ? 14.476 -14.473 -26.527 1.00 96.00 182 ALA A O 1
ATOM 1403 N N . SER A 1 183 ? 12.829 -15.879 -27.104 1.00 96.69 183 SER A N 1
ATOM 1404 C CA . SER A 1 183 ? 13.037 -15.719 -28.555 1.00 96.69 183 SER A CA 1
ATOM 1405 C C . SER A 1 183 ? 12.876 -14.277 -29.058 1.00 96.69 183 SER A C 1
ATOM 1407 O O . SER A 1 183 ? 13.359 -13.941 -30.138 1.00 96.69 183 SER A O 1
ATOM 1409 N N . LYS A 1 184 ? 12.194 -13.406 -28.297 1.00 95.50 184 LYS A N 1
ATOM 1410 C CA . LYS A 1 184 ? 12.040 -11.981 -28.628 1.00 95.50 184 LYS A CA 1
ATOM 1411 C C . LYS A 1 184 ? 13.245 -11.137 -28.225 1.00 95.50 184 LYS A C 1
ATOM 1413 O O . LYS A 1 184 ? 13.383 -10.028 -28.736 1.00 95.50 184 LYS A O 1
ATOM 1418 N N . PHE A 1 185 ? 14.126 -11.664 -27.379 1.00 95.50 185 PHE A N 1
ATOM 1419 C CA . PHE A 1 185 ? 15.338 -10.994 -26.922 1.00 95.50 185 PHE A CA 1
ATOM 1420 C C . PHE A 1 185 ? 16.560 -11.903 -27.166 1.00 95.50 185 PHE A C 1
ATOM 1422 O O . PHE A 1 185 ? 17.128 -12.448 -26.223 1.00 95.50 185 PHE A O 1
ATOM 1429 N N . PRO A 1 186 ? 16.958 -12.120 -28.437 1.00 92.06 186 PRO A N 1
ATOM 1430 C CA . PRO A 1 186 ? 18.018 -13.074 -28.776 1.00 92.06 186 PRO A CA 1
ATOM 1431 C C . PRO A 1 186 ? 19.410 -12.627 -28.308 1.00 92.06 186 PRO A C 1
ATOM 1433 O O . PRO A 1 186 ? 20.222 -13.461 -27.922 1.00 92.06 186 PRO A O 1
ATOM 1436 N N . ASP A 1 187 ? 19.678 -11.318 -28.309 1.00 92.94 187 ASP A N 1
ATOM 1437 C CA . ASP A 1 187 ? 21.015 -10.779 -28.023 1.00 92.94 187 ASP A CA 1
ATOM 1438 C C . ASP A 1 187 ? 21.239 -10.451 -26.539 1.00 92.94 187 ASP A C 1
ATOM 1440 O O . ASP A 1 187 ? 22.372 -10.242 -26.103 1.00 92.94 187 ASP A O 1
ATOM 1444 N N . ARG A 1 188 ? 20.156 -10.297 -25.766 1.00 94.88 188 ARG A N 1
ATOM 1445 C CA . ARG A 1 188 ? 20.159 -9.766 -24.392 1.00 94.88 188 ARG A CA 1
ATOM 1446 C C . ARG A 1 188 ? 18.971 -10.296 -23.616 1.00 94.88 188 ARG A C 1
ATOM 1448 O O . ARG A 1 188 ? 17.956 -10.632 -24.199 1.00 94.88 188 ARG A O 1
ATOM 1455 N N . THR A 1 189 ? 19.033 -10.288 -22.290 1.00 95.62 189 THR A N 1
ATOM 1456 C CA . THR A 1 189 ? 17.842 -10.610 -21.492 1.00 95.62 189 THR A CA 1
ATOM 1457 C C . THR A 1 189 ? 16.802 -9.481 -21.563 1.00 95.62 189 THR A C 1
ATOM 1459 O O . THR A 1 189 ? 17.124 -8.346 -21.936 1.00 95.62 189 THR A O 1
ATOM 1462 N N . LEU A 1 190 ? 15.551 -9.759 -21.166 1.00 96.12 190 LEU A N 1
ATOM 1463 C CA . LEU A 1 190 ? 14.529 -8.715 -20.988 1.00 96.12 190 LEU A CA 1
ATOM 1464 C C . LEU A 1 190 ? 15.031 -7.608 -20.046 1.00 96.12 190 LEU A C 1
ATOM 1466 O O . LEU A 1 190 ? 14.836 -6.426 -20.322 1.00 96.12 190 LEU A O 1
ATOM 1470 N N . TYR A 1 191 ? 15.730 -7.989 -18.975 1.00 94.19 191 TYR A N 1
ATOM 1471 C CA . TYR A 1 191 ? 16.344 -7.068 -18.019 1.00 94.19 191 TYR A CA 1
ATOM 1472 C C . TYR A 1 191 ? 17.372 -6.150 -18.669 1.00 94.19 191 TYR A C 1
ATOM 1474 O O . TYR A 1 191 ? 17.217 -4.930 -18.626 1.00 94.19 191 TYR A O 1
ATOM 1482 N N . ASP A 1 192 ? 18.367 -6.712 -19.351 1.00 94.38 192 ASP A N 1
ATOM 1483 C CA . ASP A 1 192 ? 19.433 -5.913 -19.966 1.00 94.38 192 ASP A CA 1
ATOM 1484 C C . ASP A 1 192 ? 18.907 -5.032 -21.104 1.00 94.38 192 ASP A C 1
ATOM 1486 O O . ASP A 1 192 ? 19.382 -3.913 -21.315 1.00 94.38 192 ASP A O 1
ATOM 1490 N N . THR A 1 193 ? 17.898 -5.519 -21.833 1.00 95.88 193 THR A N 1
ATOM 1491 C CA . THR A 1 193 ? 17.211 -4.745 -22.874 1.00 95.88 193 THR A CA 1
ATOM 1492 C C . THR A 1 193 ? 16.468 -3.557 -22.272 1.00 95.88 193 THR A C 1
ATOM 1494 O O . THR A 1 193 ? 16.612 -2.439 -22.761 1.00 95.88 193 THR A O 1
ATOM 1497 N N . THR A 1 194 ? 15.730 -3.773 -21.182 1.00 94.81 194 THR A N 1
ATOM 1498 C CA . THR A 1 194 ? 14.981 -2.716 -20.486 1.00 94.81 194 THR A CA 1
ATOM 1499 C C . THR A 1 194 ? 15.922 -1.655 -19.908 1.00 94.81 194 THR A C 1
ATOM 1501 O O . THR A 1 194 ? 15.691 -0.460 -20.083 1.00 94.81 194 THR A O 1
ATOM 1504 N N . LEU A 1 195 ? 17.032 -2.068 -19.286 1.00 92.25 195 LEU A N 1
ATOM 1505 C CA . LEU A 1 195 ? 18.027 -1.136 -18.753 1.00 92.25 195 LEU A CA 1
ATOM 1506 C C . LEU A 1 195 ? 18.675 -0.299 -19.866 1.00 92.25 195 LEU A C 1
ATOM 1508 O O . LEU A 1 195 ? 18.790 0.921 -19.738 1.00 92.25 195 LEU A O 1
ATOM 1512 N N . LEU A 1 196 ? 19.060 -0.936 -20.979 1.00 93.62 196 LEU A N 1
ATOM 1513 C CA . LEU A 1 196 ? 19.607 -0.224 -22.134 1.00 93.62 196 LEU A CA 1
ATOM 1514 C C . LEU A 1 196 ? 18.597 0.774 -22.706 1.00 93.62 196 LEU A C 1
ATOM 1516 O O . LEU A 1 196 ? 18.983 1.889 -23.060 1.00 93.62 196 LEU A O 1
ATOM 1520 N N . LEU A 1 197 ? 17.329 0.370 -22.814 1.00 93.38 197 LEU A N 1
ATOM 1521 C CA . LEU A 1 197 ? 16.254 1.229 -23.292 1.00 93.38 197 LEU A CA 1
ATOM 1522 C C . LEU A 1 197 ? 16.185 2.504 -22.443 1.00 93.38 197 LEU A C 1
ATOM 1524 O O . LEU A 1 197 ? 16.259 3.593 -23.004 1.00 93.38 197 LEU A O 1
ATOM 1528 N N . TYR A 1 198 ? 16.164 2.396 -21.110 1.00 92.88 198 TYR A N 1
ATOM 1529 C CA . TYR A 1 198 ? 16.166 3.573 -20.232 1.00 92.88 198 TYR A CA 1
ATOM 1530 C C . TYR A 1 198 ? 17.395 4.461 -20.404 1.00 92.88 198 TYR A C 1
ATOM 1532 O O . TYR A 1 198 ? 17.257 5.680 -20.472 1.00 92.88 198 TYR A O 1
ATOM 1540 N N . VAL A 1 199 ? 18.592 3.875 -20.510 1.00 92.81 199 VAL A N 1
ATOM 1541 C CA . VAL A 1 199 ? 19.828 4.644 -20.734 1.00 92.81 199 VAL A CA 1
ATOM 1542 C C . VAL A 1 199 ? 19.740 5.443 -22.035 1.00 92.81 199 VAL A C 1
ATOM 1544 O O . VAL A 1 199 ? 20.048 6.635 -22.052 1.00 92.81 199 VAL A O 1
ATOM 1547 N N . LYS A 1 200 ? 19.272 4.818 -23.121 1.00 94.31 200 LYS A N 1
ATOM 1548 C CA . LYS A 1 200 ? 19.119 5.487 -24.420 1.00 94.31 200 LYS A CA 1
ATOM 1549 C C . LYS A 1 200 ? 18.017 6.547 -24.413 1.00 94.31 200 LYS A C 1
ATOM 1551 O O . LYS A 1 200 ? 18.194 7.587 -25.048 1.00 94.31 200 LYS A O 1
ATOM 1556 N N . LEU A 1 201 ? 16.913 6.298 -23.705 1.00 91.56 201 LEU A N 1
ATOM 1557 C CA . LEU A 1 201 ? 15.821 7.260 -23.537 1.00 91.56 201 LEU A CA 1
ATOM 1558 C C . LEU A 1 201 ? 16.296 8.506 -22.774 1.00 91.56 201 LEU A C 1
ATOM 1560 O O . LEU A 1 201 ? 16.111 9.624 -23.247 1.00 91.56 201 LEU A O 1
ATOM 1564 N N . ASN A 1 202 ? 16.998 8.318 -21.653 1.00 89.88 202 ASN A N 1
ATOM 1565 C CA . ASN A 1 202 ? 17.551 9.415 -20.849 1.00 89.88 202 ASN A CA 1
ATOM 1566 C C . ASN A 1 202 ? 18.627 10.216 -21.589 1.00 89.88 202 ASN A C 1
ATOM 1568 O O . ASN A 1 202 ? 18.700 11.433 -21.449 1.00 89.88 202 ASN A O 1
ATOM 1572 N N . ALA A 1 203 ? 19.442 9.550 -22.409 1.00 93.94 203 ALA A N 1
ATOM 1573 C CA . ALA A 1 203 ? 20.447 10.201 -23.246 1.00 93.94 203 ALA A CA 1
ATOM 1574 C C . ALA A 1 203 ? 19.864 10.852 -24.515 1.00 93.94 203 ALA A C 1
ATOM 1576 O O . ALA A 1 203 ? 20.625 11.315 -25.362 1.00 93.94 203 ALA A O 1
ATOM 1577 N N . ALA A 1 204 ? 18.540 10.828 -24.693 1.00 92.50 204 ALA A N 1
ATOM 1578 C CA . ALA A 1 204 ? 17.864 11.276 -25.901 1.00 92.50 204 ALA A CA 1
ATOM 1579 C C . ALA A 1 204 ? 18.450 10.674 -27.204 1.00 92.50 204 ALA A C 1
ATOM 1581 O O . ALA A 1 204 ? 18.383 11.284 -28.270 1.00 92.50 204 ALA A O 1
ATOM 1582 N N . SER A 1 205 ? 18.941 9.429 -27.149 1.00 94.25 205 SER A N 1
ATOM 1583 C CA . SER A 1 205 ? 19.551 8.721 -28.289 1.00 94.25 205 SER A CA 1
ATOM 1584 C C . SER A 1 205 ? 18.695 7.581 -28.858 1.00 94.25 205 SER A C 1
ATOM 1586 O O . SER A 1 205 ? 19.062 6.978 -29.866 1.00 94.25 205 SER A O 1
ATOM 1588 N N . HIS A 1 206 ? 17.544 7.271 -28.249 1.00 92.69 206 HIS A N 1
ATOM 1589 C CA . HIS A 1 206 ? 16.603 6.275 -28.769 1.00 92.69 206 HIS A CA 1
ATOM 1590 C C . HIS A 1 206 ? 15.654 6.841 -29.846 1.00 92.69 206 HIS A C 1
ATOM 1592 O O . HIS A 1 206 ? 15.110 7.930 -29.695 1.00 92.69 206 HIS A O 1
ATOM 1598 N N . ALA A 1 207 ? 15.334 6.068 -30.890 1.00 90.38 207 ALA A N 1
ATOM 1599 C CA . ALA A 1 207 ? 14.390 6.499 -31.935 1.00 90.38 207 ALA A CA 1
ATOM 1600 C C . ALA A 1 207 ? 12.979 6.835 -31.391 1.00 90.38 207 ALA A C 1
ATOM 1602 O O . ALA A 1 207 ? 12.284 7.691 -31.926 1.00 90.38 207 ALA A O 1
ATOM 1603 N N . CYS A 1 208 ? 12.581 6.198 -30.284 1.00 88.62 208 CYS A N 1
ATOM 1604 C CA . CYS A 1 208 ? 11.262 6.362 -29.650 1.00 88.62 208 CYS A CA 1
ATOM 1605 C C . CYS A 1 208 ? 11.198 7.448 -28.567 1.00 88.62 208 CYS A C 1
ATOM 1607 O O . CYS A 1 208 ? 10.194 7.530 -27.861 1.00 88.62 208 CYS A O 1
ATOM 1609 N N . ASN A 1 209 ? 12.220 8.301 -28.427 1.00 89.25 209 ASN A N 1
ATOM 1610 C CA . ASN A 1 209 ? 12.224 9.342 -27.390 1.00 89.25 209 ASN A CA 1
ATOM 1611 C C . ASN A 1 209 ? 10.996 10.245 -27.443 1.00 89.25 209 ASN A C 1
ATOM 1613 O O . ASN A 1 209 ? 10.416 10.528 -26.404 1.00 89.25 209 ASN A O 1
ATOM 1617 N N . ALA A 1 210 ? 10.601 10.700 -28.638 1.00 87.56 210 ALA A N 1
ATOM 1618 C CA . ALA A 1 210 ? 9.457 11.594 -28.787 1.00 87.56 210 ALA A CA 1
ATOM 1619 C C . ALA A 1 210 ? 8.166 10.925 -28.295 1.00 87.56 210 ALA A C 1
ATOM 1621 O O . ALA A 1 210 ? 7.431 11.517 -27.515 1.00 87.56 210 ALA A O 1
ATOM 1622 N N . LEU A 1 211 ? 7.946 9.661 -28.672 1.00 84.69 211 LEU A N 1
ATOM 1623 C CA . LEU A 1 211 ? 6.787 8.886 -28.236 1.00 84.69 211 LEU A CA 1
ATOM 1624 C C . LEU A 1 211 ? 6.769 8.703 -26.716 1.00 84.69 211 LEU A C 1
ATOM 1626 O O . LEU A 1 211 ? 5.738 8.946 -26.092 1.00 84.69 211 LEU A O 1
ATOM 1630 N N . VAL A 1 212 ? 7.900 8.313 -26.119 1.00 85.38 212 VAL A N 1
ATOM 1631 C CA . VAL A 1 212 ? 8.001 8.136 -24.663 1.00 85.38 212 VAL A CA 1
ATOM 1632 C C . VAL A 1 212 ? 7.784 9.460 -23.941 1.00 85.38 212 VAL A C 1
ATOM 1634 O O . VAL A 1 212 ? 7.017 9.513 -22.990 1.00 85.38 212 VAL A O 1
ATOM 1637 N N . LYS A 1 213 ? 8.381 10.549 -24.429 1.00 85.50 213 LYS A N 1
ATOM 1638 C CA . LYS A 1 213 ? 8.215 11.880 -23.844 1.00 85.50 213 LYS A CA 1
ATOM 1639 C C . LYS A 1 213 ? 6.766 12.361 -23.894 1.00 85.50 213 LYS A C 1
ATOM 1641 O O . LYS A 1 213 ? 6.281 12.923 -22.920 1.00 85.50 213 LYS A O 1
ATOM 1646 N N . THR A 1 214 ? 6.072 12.135 -25.007 1.00 83.12 214 THR A N 1
ATOM 1647 C CA . THR A 1 214 ? 4.669 12.537 -25.167 1.00 83.12 214 THR A CA 1
ATOM 1648 C C . THR A 1 214 ? 3.731 11.758 -24.250 1.00 83.12 214 THR A C 1
ATOM 1650 O O . THR A 1 214 ? 2.830 12.360 -23.683 1.00 83.12 214 THR A O 1
ATOM 1653 N N . ASN A 1 215 ? 3.934 10.446 -24.099 1.00 77.62 215 ASN A N 1
ATOM 1654 C CA . ASN A 1 215 ? 2.985 9.588 -23.378 1.00 77.62 215 ASN A CA 1
ATOM 1655 C C . ASN A 1 215 ? 3.339 9.383 -21.901 1.00 77.62 215 ASN A C 1
ATOM 1657 O O . ASN A 1 215 ? 2.463 9.103 -21.094 1.00 77.62 215 ASN A O 1
ATOM 1661 N N . PHE A 1 216 ? 4.616 9.508 -21.543 1.00 78.94 216 PHE A N 1
ATOM 1662 C CA . PHE A 1 216 ? 5.121 9.172 -20.210 1.00 78.94 216 PHE A CA 1
ATOM 1663 C C . PHE A 1 216 ? 5.964 10.283 -19.580 1.00 78.94 216 PHE A C 1
ATOM 1665 O O . PHE A 1 216 ? 6.457 10.121 -18.471 1.00 78.94 216 PHE A O 1
ATOM 1672 N N . GLY A 1 217 ? 6.181 11.401 -20.275 1.00 82.12 217 GLY A N 1
ATOM 1673 C CA . GLY A 1 217 ? 7.076 12.471 -19.832 1.00 82.12 217 GLY A CA 1
ATOM 1674 C C . GLY A 1 217 ? 8.554 12.148 -20.064 1.00 82.12 217 GLY A C 1
ATOM 1675 O O . GLY A 1 217 ? 9.249 12.912 -20.734 1.00 82.12 217 GLY A O 1
ATOM 1676 N N . ASP A 1 218 ? 9.038 11.010 -19.567 1.00 83.19 218 ASP A N 1
ATOM 1677 C CA . ASP A 1 218 ? 10.425 10.554 -19.705 1.00 83.19 218 ASP A CA 1
ATOM 1678 C C . ASP A 1 218 ? 10.579 9.041 -19.423 1.00 83.19 218 ASP A C 1
ATOM 1680 O O . ASP A 1 218 ? 9.607 8.279 -19.400 1.00 83.19 218 ASP A O 1
ATOM 1684 N N . ALA A 1 219 ? 11.823 8.573 -19.256 1.00 87.06 219 ALA A N 1
ATOM 1685 C CA . ALA A 1 219 ? 12.085 7.181 -18.908 1.00 87.06 219 ALA A CA 1
ATOM 1686 C C . ALA A 1 219 ? 11.648 6.829 -17.477 1.00 87.06 219 ALA A C 1
ATOM 1688 O O . ALA A 1 219 ? 11.360 5.663 -17.220 1.00 87.06 219 ALA A O 1
ATOM 1689 N N . ASP A 1 220 ? 11.607 7.792 -16.552 1.00 82.44 220 ASP A N 1
ATOM 1690 C CA . ASP A 1 220 ? 11.153 7.552 -15.183 1.00 82.44 220 ASP A CA 1
ATOM 1691 C C . ASP A 1 220 ? 9.626 7.377 -15.149 1.00 82.44 220 ASP A C 1
ATOM 1693 O O . ASP A 1 220 ? 9.141 6.454 -14.496 1.00 82.44 220 ASP A O 1
ATOM 1697 N N . GLY A 1 221 ? 8.865 8.126 -15.951 1.00 79.19 221 GLY A N 1
ATOM 1698 C CA . GLY A 1 221 ? 7.435 7.863 -16.145 1.00 79.19 221 GLY A CA 1
ATOM 1699 C C . GLY A 1 221 ? 7.152 6.497 -16.784 1.00 79.19 221 GLY A C 1
ATOM 1700 O O . GLY A 1 221 ? 6.240 5.787 -16.359 1.00 79.19 221 GLY A O 1
ATOM 1701 N N . LEU A 1 222 ? 7.985 6.055 -17.736 1.00 84.62 222 LEU A N 1
ATOM 1702 C CA . LEU A 1 222 ? 7.882 4.698 -18.294 1.00 84.62 222 LEU A CA 1
ATOM 1703 C C . LEU A 1 222 ? 8.182 3.614 -17.244 1.00 84.62 222 LEU A C 1
ATOM 1705 O O . LEU A 1 222 ? 7.503 2.587 -17.202 1.00 84.62 222 LEU A O 1
ATOM 1709 N N . LYS A 1 223 ? 9.180 3.836 -16.381 1.00 86.81 223 LYS A N 1
ATOM 1710 C CA . LYS A 1 223 ? 9.466 2.936 -15.257 1.00 86.81 223 LYS A CA 1
ATOM 1711 C C . LYS A 1 223 ? 8.266 2.829 -14.321 1.00 86.81 223 LYS A C 1
ATOM 1713 O O . LYS A 1 223 ? 7.875 1.717 -13.990 1.00 86.81 223 LYS A O 1
ATOM 1718 N N . MET A 1 224 ? 7.663 3.959 -13.951 1.00 79.12 224 MET A N 1
ATOM 1719 C CA . MET A 1 224 ? 6.480 4.011 -13.084 1.00 79.12 224 MET A CA 1
ATOM 1720 C C . MET A 1 224 ? 5.309 3.212 -13.658 1.00 79.12 224 MET A C 1
ATOM 1722 O O . MET A 1 224 ? 4.668 2.458 -12.928 1.00 79.12 224 MET A O 1
ATOM 1726 N N . LEU A 1 225 ? 5.081 3.299 -14.973 1.00 82.50 225 LEU A N 1
ATOM 1727 C CA . LEU A 1 225 ? 4.077 2.480 -15.649 1.00 82.50 225 LEU A CA 1
ATOM 1728 C C . LEU A 1 225 ? 4.354 0.981 -15.485 1.00 82.50 225 LEU A C 1
ATOM 1730 O O . LEU A 1 225 ? 3.462 0.212 -15.130 1.00 82.50 225 LEU A O 1
ATOM 1734 N N . PHE A 1 226 ? 5.580 0.543 -15.770 1.00 87.75 226 PHE A N 1
ATOM 1735 C CA . PHE A 1 226 ? 5.932 -0.872 -15.657 1.00 87.75 226 PHE A CA 1
ATOM 1736 C C . PHE A 1 226 ? 5.846 -1.369 -14.212 1.00 87.75 226 PHE A C 1
ATOM 1738 O O . PHE A 1 226 ? 5.450 -2.515 -13.992 1.00 87.75 226 PHE A O 1
ATOM 1745 N N . SER A 1 227 ? 6.161 -0.518 -13.238 1.00 84.75 227 SER A N 1
ATOM 1746 C CA . SER A 1 227 ? 5.989 -0.818 -11.819 1.00 84.75 227 SER A CA 1
ATOM 1747 C C . SER A 1 227 ? 4.525 -0.981 -11.431 1.00 84.75 227 SER A C 1
ATOM 1749 O O . SER A 1 227 ? 4.173 -1.900 -10.690 1.00 84.75 227 SER A O 1
ATOM 1751 N N . GLU A 1 228 ? 3.645 -0.141 -11.974 1.00 80.50 228 GLU A N 1
ATOM 1752 C CA . GLU A 1 228 ? 2.205 -0.299 -11.799 1.00 80.50 228 GLU A CA 1
ATOM 1753 C C . GLU A 1 228 ? 1.722 -1.608 -12.426 1.00 80.50 228 GLU A C 1
ATOM 1755 O O . GLU A 1 228 ? 1.104 -2.434 -11.760 1.00 80.50 228 GLU A O 1
ATOM 1760 N N . TYR A 1 229 ? 2.103 -1.883 -13.674 1.00 86.44 229 TYR A N 1
ATOM 1761 C CA . TYR A 1 229 ? 1.715 -3.121 -14.351 1.00 86.44 229 TYR A CA 1
ATOM 1762 C C . TYR A 1 229 ? 2.165 -4.366 -13.609 1.00 86.44 229 TYR A C 1
ATOM 1764 O O . TYR A 1 229 ? 1.425 -5.345 -13.585 1.00 86.44 229 TYR A O 1
ATOM 1772 N N . LEU A 1 230 ? 3.359 -4.343 -13.013 1.00 89.56 230 LEU A N 1
ATOM 1773 C CA . LEU A 1 230 ? 3.896 -5.482 -12.280 1.00 89.56 230 LEU A CA 1
ATOM 1774 C C . LEU A 1 230 ? 2.995 -5.888 -11.104 1.00 89.56 230 LEU A C 1
ATOM 1776 O O . LEU A 1 230 ? 2.902 -7.081 -10.800 1.00 89.56 230 LEU A O 1
ATOM 1780 N N . GLN A 1 231 ? 2.320 -4.921 -10.477 1.00 83.62 231 GLN A N 1
ATOM 1781 C CA . GLN A 1 231 ? 1.389 -5.153 -9.368 1.00 83.62 231 GLN A CA 1
ATOM 1782 C C . GLN A 1 231 ? 0.083 -5.817 -9.832 1.00 83.62 231 GLN A C 1
ATOM 1784 O O . GLN A 1 231 ? -0.561 -6.519 -9.053 1.00 83.62 231 GLN A O 1
ATOM 1789 N N . HIS A 1 232 ? -0.277 -5.677 -11.110 1.00 82.12 232 HIS A N 1
ATOM 1790 C CA . HIS A 1 232 ? -1.499 -6.242 -11.679 1.00 82.12 232 HIS A CA 1
ATOM 1791 C C . HIS A 1 232 ? -1.231 -7.570 -12.382 1.00 82.12 232 HIS A C 1
ATOM 1793 O O . HIS A 1 232 ? -0.481 -7.657 -13.358 1.00 82.12 232 HIS A O 1
ATOM 1799 N N . SER A 1 233 ? -1.910 -8.625 -11.933 1.00 84.25 233 SER A N 1
ATOM 1800 C CA . SER A 1 233 ? -1.736 -9.980 -12.472 1.00 84.25 233 SER A CA 1
ATOM 1801 C C . SER A 1 233 ? -1.979 -10.067 -13.984 1.00 84.25 233 SER A C 1
ATOM 1803 O O . SER A 1 233 ? -1.270 -10.820 -14.659 1.00 84.25 233 SER A O 1
ATOM 1805 N N . THR A 1 234 ? -2.921 -9.270 -14.498 1.00 82.50 234 THR A N 1
ATOM 1806 C CA . THR A 1 234 ? -3.296 -9.200 -15.917 1.00 82.50 234 THR A CA 1
ATOM 1807 C C . THR A 1 234 ? -2.419 -8.242 -16.721 1.00 82.50 234 THR A C 1
ATOM 1809 O O . THR A 1 234 ? -2.115 -8.540 -17.870 1.00 82.50 234 THR A O 1
ATOM 1812 N N . LEU A 1 235 ? -1.980 -7.112 -16.152 1.00 84.00 235 LEU A N 1
ATOM 1813 C CA . LEU A 1 235 ? -1.238 -6.093 -16.914 1.00 84.00 235 LEU A CA 1
ATOM 1814 C C . LEU A 1 235 ? 0.260 -6.388 -17.004 1.00 84.00 235 LEU A C 1
ATOM 1816 O O . LEU A 1 235 ? 0.883 -6.048 -18.008 1.00 84.00 235 LEU A O 1
ATOM 1820 N N . ARG A 1 236 ? 0.852 -7.081 -16.021 1.00 90.44 236 ARG A N 1
ATOM 1821 C CA . ARG A 1 236 ? 2.297 -7.385 -16.016 1.00 90.44 236 ARG A CA 1
ATOM 1822 C C . ARG A 1 236 ? 2.783 -8.082 -17.285 1.00 90.44 236 ARG A C 1
ATOM 1824 O O . ARG A 1 236 ? 3.922 -7.870 -17.703 1.00 90.44 236 ARG A O 1
ATOM 1831 N N . VAL A 1 237 ? 1.931 -8.874 -17.943 1.00 89.00 237 VAL A N 1
ATOM 1832 C CA . VAL A 1 237 ? 2.262 -9.572 -19.203 1.00 89.00 237 VAL A CA 1
ATOM 1833 C C . VAL A 1 237 ? 2.552 -8.609 -20.358 1.00 89.00 237 VAL A C 1
ATOM 1835 O O . VAL A 1 237 ? 3.226 -8.986 -21.313 1.00 89.00 237 VAL A O 1
ATOM 1838 N N . LEU A 1 238 ? 2.093 -7.358 -20.262 1.00 88.44 238 LEU A N 1
ATOM 1839 C CA . LEU A 1 238 ? 2.342 -6.316 -21.254 1.00 88.44 238 LEU A CA 1
ATOM 1840 C C . LEU A 1 238 ? 3.746 -5.714 -21.139 1.00 88.44 238 LEU A C 1
ATOM 1842 O O . LEU A 1 238 ? 4.245 -5.192 -22.130 1.00 88.44 238 LEU A O 1
ATOM 1846 N N . ILE A 1 239 ? 4.422 -5.833 -19.991 1.00 91.94 239 ILE A N 1
ATOM 1847 C CA . ILE A 1 239 ? 5.783 -5.303 -19.794 1.00 91.94 239 ILE A CA 1
ATOM 1848 C C . ILE A 1 239 ? 6.757 -5.817 -20.875 1.00 91.94 239 ILE A C 1
ATOM 1850 O O . ILE A 1 239 ? 7.313 -4.991 -21.601 1.00 91.94 239 ILE A O 1
ATOM 1854 N N . PRO A 1 240 ? 6.953 -7.140 -21.079 1.00 94.25 240 PRO A N 1
ATOM 1855 C CA . PRO A 1 240 ? 7.849 -7.626 -22.131 1.00 94.25 240 PRO A CA 1
ATOM 1856 C C . PRO A 1 240 ? 7.404 -7.214 -23.540 1.00 94.25 240 PRO A C 1
ATOM 1858 O O . PRO A 1 240 ? 8.249 -6.979 -24.403 1.00 94.25 240 PRO A O 1
ATOM 1861 N N . VAL A 1 241 ? 6.094 -7.090 -23.781 1.00 90.75 241 VAL A N 1
ATOM 1862 C CA . VAL A 1 241 ? 5.551 -6.650 -25.076 1.00 90.75 241 VAL A CA 1
ATOM 1863 C C . VAL A 1 241 ? 5.940 -5.200 -25.357 1.00 90.75 241 VAL A C 1
ATOM 1865 O O . VAL A 1 241 ? 6.418 -4.896 -26.452 1.00 90.75 241 VAL A O 1
ATOM 1868 N N . LEU A 1 242 ? 5.776 -4.319 -24.370 1.00 90.19 242 LEU A N 1
ATOM 1869 C CA . LEU A 1 242 ? 6.122 -2.906 -24.477 1.00 90.19 242 LEU A CA 1
ATOM 1870 C C . LEU A 1 242 ? 7.630 -2.717 -24.629 1.00 90.19 242 LEU A C 1
ATOM 1872 O O . LEU A 1 242 ? 8.045 -1.997 -25.532 1.00 90.19 242 LEU A O 1
ATOM 1876 N N . VAL A 1 243 ? 8.453 -3.416 -23.840 1.00 93.25 243 VAL A N 1
ATOM 1877 C CA . VAL A 1 243 ? 9.919 -3.360 -23.985 1.00 93.25 243 VAL A CA 1
ATOM 1878 C C . VAL A 1 243 ? 10.345 -3.804 -25.386 1.00 93.25 243 VAL A C 1
ATOM 1880 O O . VAL A 1 243 ? 11.119 -3.107 -26.039 1.00 93.25 243 VAL A O 1
ATOM 1883 N N . TYR A 1 244 ? 9.810 -4.925 -25.883 1.00 92.44 244 TYR A N 1
ATOM 1884 C CA . TYR A 1 244 ? 10.131 -5.436 -27.218 1.00 92.44 244 TYR A CA 1
ATOM 1885 C C . TYR A 1 244 ? 9.781 -4.439 -28.333 1.00 92.44 244 TYR A C 1
ATOM 1887 O O . TYR A 1 244 ? 10.587 -4.200 -29.237 1.00 92.44 244 TYR A O 1
ATOM 1895 N N . ARG A 1 245 ? 8.584 -3.840 -28.271 1.00 90.00 245 ARG A N 1
ATOM 1896 C CA . ARG A 1 245 ? 8.126 -2.866 -29.274 1.00 90.00 245 ARG A CA 1
ATOM 1897 C C . ARG A 1 245 ? 8.894 -1.552 -29.183 1.00 90.00 245 ARG A C 1
ATOM 1899 O O . ARG A 1 245 ? 9.370 -1.062 -30.204 1.00 90.00 245 ARG A O 1
ATOM 1906 N N . LEU A 1 246 ? 9.090 -1.021 -27.976 1.00 89.75 246 LEU A N 1
ATOM 1907 C CA . LEU A 1 246 ? 9.845 0.214 -27.764 1.00 89.75 246 LEU A CA 1
ATOM 1908 C C . LEU A 1 246 ? 11.287 0.076 -28.241 1.00 89.75 246 LEU A C 1
ATOM 1910 O O . LEU A 1 246 ? 11.770 0.990 -28.897 1.00 89.75 246 LEU A O 1
ATOM 1914 N N . GLN A 1 247 ? 11.938 -1.065 -27.997 1.00 89.56 247 GLN A N 1
ATOM 1915 C CA . GLN A 1 247 ? 13.301 -1.333 -28.463 1.00 89.56 247 GLN A CA 1
ATOM 1916 C C . GLN A 1 247 ? 13.419 -1.330 -29.998 1.00 89.56 247 GLN A C 1
ATOM 1918 O O . GLN A 1 247 ? 14.428 -0.878 -30.536 1.00 89.56 247 GLN A O 1
ATOM 1923 N N . ARG A 1 248 ? 12.405 -1.833 -30.716 1.00 88.88 248 ARG A N 1
ATOM 1924 C CA . ARG A 1 248 ? 12.367 -1.830 -32.192 1.00 88.88 248 ARG A CA 1
ATOM 1925 C C . ARG A 1 248 ? 11.991 -0.469 -32.768 1.00 88.88 248 ARG A C 1
ATOM 1927 O O . ARG A 1 248 ? 12.473 -0.120 -33.840 1.00 88.88 248 ARG A O 1
ATOM 1934 N N . CYS A 1 249 ? 11.118 0.255 -32.071 1.00 86.06 249 CYS A N 1
ATOM 1935 C CA . CYS A 1 249 ? 10.608 1.572 -32.427 1.00 86.06 249 CYS A CA 1
ATOM 1936 C C . CYS A 1 249 ? 10.167 1.714 -33.896 1.00 86.06 249 CYS A C 1
ATOM 1938 O O . CYS A 1 249 ? 10.670 2.558 -34.638 1.00 86.06 249 CYS A O 1
ATOM 1940 N N . GLN A 1 250 ? 9.237 0.868 -34.341 1.00 82.44 250 GLN A N 1
ATOM 1941 C CA . GLN A 1 250 ? 8.725 0.938 -35.710 1.00 82.44 250 GLN A CA 1
ATOM 1942 C C . GLN A 1 250 ? 7.481 1.826 -35.776 1.00 82.44 250 GLN A C 1
ATOM 1944 O O . GLN A 1 250 ? 6.565 1.694 -34.972 1.00 82.44 250 GLN A O 1
ATOM 1949 N N . THR A 1 251 ? 7.415 2.708 -36.774 1.00 66.88 251 THR A N 1
ATOM 1950 C CA . THR A 1 251 ? 6.282 3.631 -36.987 1.00 66.88 251 THR A CA 1
ATOM 1951 C C . THR A 1 251 ? 4.953 2.916 -37.257 1.00 66.88 251 THR A C 1
ATOM 1953 O O . THR A 1 251 ? 3.896 3.501 -37.046 1.00 66.88 251 THR A O 1
ATOM 1956 N N . ALA A 1 252 ? 4.996 1.646 -37.676 1.00 60.66 252 ALA A N 1
ATOM 1957 C CA . ALA A 1 252 ? 3.829 0.793 -37.906 1.00 60.66 252 ALA A CA 1
ATOM 1958 C C . ALA A 1 252 ? 3.308 0.072 -36.644 1.00 60.66 252 ALA A C 1
ATOM 1960 O O . ALA A 1 252 ? 2.312 -0.647 -36.728 1.00 60.66 252 ALA A O 1
ATOM 1961 N N . ASP A 1 253 ? 3.936 0.247 -35.473 1.00 66.50 253 ASP A N 1
ATOM 1962 C CA . ASP A 1 253 ? 3.445 -0.305 -34.203 1.00 66.50 253 ASP A CA 1
ATOM 1963 C C . ASP A 1 253 ? 2.221 0.488 -33.686 1.00 66.50 253 ASP A C 1
ATOM 1965 O O . ASP A 1 253 ? 2.223 1.033 -32.585 1.00 66.50 253 ASP A O 1
ATOM 1969 N N . ILE A 1 254 ? 1.132 0.513 -34.467 1.00 57.00 254 ILE A N 1
ATOM 1970 C CA . ILE A 1 254 ? -0.188 1.069 -34.100 1.00 57.00 254 ILE A CA 1
ATOM 1971 C C . ILE A 1 254 ? -0.677 0.458 -32.777 1.00 57.00 254 ILE A C 1
ATOM 1973 O O . ILE A 1 254 ? -1.298 1.134 -31.966 1.00 57.00 254 ILE A O 1
ATOM 1977 N N . VAL A 1 255 ? -0.305 -0.798 -32.511 1.00 59.47 255 VAL A N 1
ATOM 1978 C CA . VAL A 1 255 ? -0.584 -1.509 -31.256 1.00 59.47 255 VAL A CA 1
ATOM 1979 C C . VAL A 1 255 ? 0.012 -0.797 -30.039 1.00 59.47 255 VAL A C 1
ATOM 1981 O O . VAL A 1 255 ? -0.600 -0.837 -28.979 1.00 59.47 255 VAL A O 1
ATOM 1984 N N . LEU A 1 256 ? 1.167 -0.130 -30.170 1.00 65.88 256 LEU A N 1
ATOM 1985 C CA . LEU A 1 256 ? 1.735 0.660 -29.078 1.00 65.88 256 LEU A CA 1
ATOM 1986 C C . LEU A 1 256 ? 0.818 1.849 -28.775 1.00 65.88 256 LEU A C 1
ATOM 1988 O O . LEU A 1 256 ? 0.442 2.023 -27.630 1.00 65.88 256 LEU A O 1
ATOM 1992 N N . GLN A 1 257 ? 0.361 2.587 -29.790 1.00 66.69 257 GLN A N 1
ATOM 1993 C CA . GLN A 1 257 ? -0.588 3.695 -29.609 1.00 66.69 257 GLN A CA 1
ATOM 1994 C C . GLN A 1 257 ? -1.933 3.231 -29.028 1.00 66.69 257 GLN A C 1
ATOM 1996 O O . GLN A 1 257 ? -2.446 3.842 -28.098 1.00 66.69 257 GLN A O 1
ATOM 2001 N N . THR A 1 258 ? -2.486 2.112 -29.506 1.00 63.09 258 THR A N 1
ATOM 2002 C CA . THR A 1 258 ? -3.733 1.553 -28.957 1.00 63.09 258 THR A CA 1
ATOM 2003 C C . THR A 1 258 ? -3.569 1.099 -27.506 1.00 63.09 258 THR A C 1
ATOM 2005 O O . THR A 1 258 ? -4.431 1.394 -26.686 1.00 63.09 258 THR A O 1
ATOM 2008 N N . MET A 1 259 ? -2.460 0.429 -27.166 1.00 65.19 259 MET A N 1
ATOM 2009 C CA . MET A 1 259 ? -2.165 0.041 -25.782 1.00 65.19 259 MET A CA 1
ATOM 2010 C C . MET A 1 259 ? -2.010 1.265 -24.878 1.00 65.19 259 MET A C 1
ATOM 2012 O O . MET A 1 259 ? -2.530 1.254 -23.772 1.00 65.19 259 MET A O 1
ATOM 2016 N N . LEU A 1 260 ? -1.340 2.320 -25.350 1.00 65.44 260 LEU A N 1
ATOM 2017 C CA . LEU A 1 260 ? -1.171 3.568 -24.603 1.00 65.44 260 LEU A CA 1
ATOM 2018 C C . LEU A 1 260 ? -2.513 4.255 -24.330 1.00 65.44 260 LEU A C 1
ATOM 2020 O O . LEU A 1 260 ? -2.769 4.634 -23.192 1.00 65.44 260 LEU A O 1
ATOM 2024 N N . ASN A 1 261 ? -3.392 4.329 -25.333 1.00 65.19 261 ASN A N 1
ATOM 2025 C CA . ASN A 1 261 ? -4.722 4.922 -25.179 1.00 65.19 261 ASN A CA 1
ATOM 2026 C C . ASN A 1 261 ? -5.582 4.146 -24.168 1.00 65.19 261 ASN A C 1
ATOM 2028 O O . ASN A 1 261 ? -6.137 4.743 -23.255 1.00 65.19 261 ASN A O 1
ATOM 2032 N N . SER A 1 262 ? -5.626 2.810 -24.257 1.00 63.06 262 SER A N 1
ATOM 2033 C CA . SER A 1 262 ? -6.400 1.985 -23.310 1.00 63.06 262 SER A CA 1
ATOM 2034 C C . SER A 1 262 ? -5.893 2.073 -21.869 1.00 63.06 262 SER A C 1
ATOM 2036 O O . SER A 1 262 ? -6.625 1.797 -20.924 1.00 63.06 262 SER A O 1
ATOM 2038 N N . VAL A 1 263 ? -4.622 2.417 -21.694 1.00 61.81 263 VAL A N 1
ATOM 2039 C CA . VAL A 1 263 ? -3.975 2.537 -20.387 1.00 61.81 263 VAL A CA 1
ATOM 2040 C C . VAL A 1 263 ? -4.211 3.913 -19.799 1.00 61.81 263 VAL A C 1
ATOM 2042 O O . VAL A 1 263 ? -4.446 4.009 -18.600 1.00 61.81 263 VAL A O 1
ATOM 2045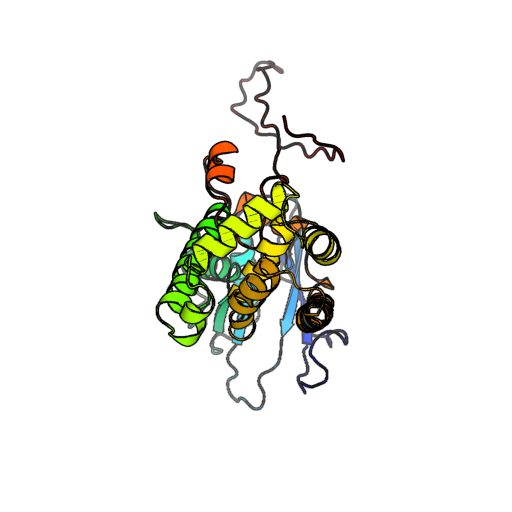 N N . GLN A 1 264 ? -4.213 4.948 -20.638 1.00 60.47 264 GLN A N 1
ATOM 2046 C CA . GLN A 1 264 ? -4.650 6.277 -20.243 1.00 60.47 264 GLN A CA 1
ATOM 2047 C C . GLN A 1 264 ? -6.105 6.234 -19.755 1.00 60.47 264 GLN A C 1
ATOM 2049 O O . GLN A 1 264 ? -6.370 6.690 -18.653 1.00 60.47 264 GLN A O 1
ATOM 2054 N N . ASP A 1 265 ? -7.002 5.545 -20.469 1.00 59.16 265 ASP A N 1
ATOM 2055 C CA . ASP A 1 265 ? -8.399 5.362 -20.041 1.00 59.16 265 ASP A CA 1
ATOM 2056 C C . ASP A 1 265 ? -8.527 4.606 -18.699 1.00 59.16 265 ASP A C 1
ATOM 2058 O O . ASP A 1 265 ? -9.405 4.902 -17.891 1.00 59.16 265 ASP A O 1
ATOM 2062 N N . LEU A 1 266 ? -7.645 3.631 -18.438 1.00 56.12 266 LEU A N 1
ATOM 2063 C CA . LEU A 1 266 ? -7.594 2.890 -17.169 1.00 56.12 266 LEU A CA 1
ATOM 2064 C C . LEU A 1 266 ? -7.025 3.722 -16.011 1.00 56.12 266 LEU A C 1
ATOM 2066 O O . LEU A 1 266 ? -7.455 3.536 -14.875 1.00 56.12 266 LEU A O 1
ATOM 2070 N N . MET A 1 267 ? -6.060 4.607 -16.279 1.00 53.50 267 MET A N 1
ATOM 2071 C CA . MET A 1 267 ? -5.494 5.517 -15.275 1.00 53.50 267 MET A CA 1
ATOM 2072 C C . MET A 1 267 ? -6.392 6.734 -15.016 1.00 53.50 267 MET A C 1
ATOM 2074 O O . MET A 1 267 ? -6.423 7.237 -13.897 1.00 53.50 267 MET A O 1
ATOM 2078 N N . ASP A 1 268 ? -7.148 7.175 -16.022 1.00 52.19 268 ASP A N 1
ATOM 2079 C CA . ASP A 1 268 ? -8.140 8.249 -15.916 1.00 52.19 268 ASP A CA 1
ATOM 2080 C C . ASP A 1 268 ? -9.476 7.754 -15.342 1.00 52.19 268 ASP A C 1
ATOM 2082 O O . ASP A 1 268 ? -10.345 8.559 -14.990 1.00 52.19 268 ASP A O 1
ATOM 2086 N N . ALA A 1 269 ? -9.655 6.433 -15.215 1.00 50.12 269 ALA A N 1
ATOM 2087 C CA . ALA A 1 269 ? -10.816 5.858 -14.562 1.00 50.12 269 ALA A CA 1
ATOM 2088 C C . ALA A 1 269 ? -10.881 6.363 -13.107 1.00 50.12 269 ALA A C 1
ATOM 2090 O O . ALA A 1 269 ? -9.930 6.174 -12.343 1.00 50.12 269 ALA A O 1
ATOM 2091 N N . PRO A 1 270 ? -11.991 6.993 -12.683 1.00 45.25 270 PRO A N 1
ATOM 2092 C CA . PRO A 1 270 ? -12.097 7.540 -11.341 1.00 45.25 270 PRO A CA 1
ATOM 2093 C C . PRO A 1 270 ? -11.931 6.425 -10.305 1.00 45.25 270 PRO A C 1
ATOM 2095 O O . PRO A 1 270 ? -12.780 5.543 -10.169 1.00 45.25 270 PRO A O 1
ATOM 2098 N N . HIS A 1 271 ? -10.836 6.465 -9.546 1.00 50.47 271 HIS A N 1
ATOM 2099 C CA . HIS A 1 271 ? -10.655 5.566 -8.416 1.00 50.47 271 HIS A CA 1
ATOM 2100 C C . HIS A 1 271 ? -11.727 5.867 -7.359 1.00 50.47 271 HIS A C 1
ATOM 2102 O O . HIS A 1 271 ? -11.823 6.988 -6.850 1.00 50.47 271 HIS A O 1
ATOM 2108 N N . MET A 1 272 ? -12.532 4.864 -6.995 1.00 42.81 272 MET A N 1
ATOM 2109 C CA . MET A 1 272 ? -13.401 4.961 -5.821 1.00 42.81 272 MET A CA 1
ATOM 2110 C C . MET A 1 272 ? -12.545 5.268 -4.588 1.00 42.81 272 MET A C 1
ATOM 2112 O O . MET A 1 272 ? -11.749 4.435 -4.163 1.00 42.81 272 MET A O 1
ATOM 2116 N N . GLY A 1 273 ? -12.702 6.468 -4.020 1.00 48.31 273 GLY A N 1
ATOM 2117 C CA . GLY A 1 273 ? -12.006 6.887 -2.798 1.00 48.31 273 GLY A CA 1
ATOM 2118 C C . GLY A 1 273 ? -11.140 8.144 -2.910 1.00 48.31 273 GLY A C 1
ATOM 2119 O O . GLY A 1 273 ? -10.669 8.616 -1.876 1.00 48.31 273 GLY A O 1
ATOM 2120 N N . THR A 1 274 ? -10.972 8.743 -4.097 1.00 49.16 274 THR A N 1
ATOM 2121 C CA . THR A 1 274 ? -10.209 10.005 -4.261 1.00 49.16 274 THR A CA 1
ATOM 2122 C C . THR A 1 274 ? -10.734 11.147 -3.388 1.00 49.16 274 THR A C 1
ATOM 2124 O O . THR A 1 274 ? -9.947 11.956 -2.907 1.00 49.16 274 THR A O 1
ATOM 2127 N N . SER A 1 275 ? -12.040 11.183 -3.103 1.00 54.19 275 SER A N 1
ATOM 2128 C CA . SER A 1 275 ? -12.658 12.188 -2.225 1.00 54.19 275 SER A CA 1
ATOM 2129 C C . SER A 1 275 ? -12.218 12.101 -0.759 1.00 54.19 275 SER A C 1
ATOM 2131 O O . SER A 1 275 ? -12.366 13.076 -0.028 1.00 54.19 275 SER A O 1
ATOM 2133 N N . PHE A 1 276 ? -11.703 10.949 -0.315 1.00 57.53 276 PHE A N 1
ATOM 2134 C CA . PHE A 1 276 ? -11.288 10.704 1.075 1.00 57.53 276 PHE A CA 1
ATOM 2135 C C . PHE A 1 276 ? -9.773 10.565 1.238 1.00 57.53 276 PHE A C 1
ATOM 2137 O O . PHE A 1 276 ? -9.291 10.276 2.335 1.00 57.53 276 PHE A O 1
ATOM 2144 N N . TYR A 1 277 ? -9.031 10.762 0.152 1.00 61.47 277 TYR A N 1
ATOM 2145 C CA . TYR A 1 277 ? -7.586 10.677 0.130 1.00 61.47 277 TYR A CA 1
ATOM 2146 C C . TYR A 1 277 ? -6.955 12.056 0.350 1.00 61.47 277 TYR A C 1
ATOM 2148 O O . TYR A 1 277 ? -7.308 13.045 -0.288 1.00 61.47 277 TYR A O 1
ATOM 2156 N N . SER A 1 278 ? -5.993 12.114 1.260 1.00 63.84 278 SER A N 1
ATOM 2157 C CA . SER A 1 278 ? -5.231 13.301 1.612 1.00 63.84 278 SER A CA 1
ATOM 2158 C C . SER A 1 278 ? -3.745 13.028 1.438 1.00 63.84 278 SER A C 1
ATOM 2160 O O . SER A 1 278 ? -3.125 12.291 2.207 1.00 63.84 278 SER A O 1
ATOM 2162 N N . GLU A 1 279 ? -3.155 13.699 0.452 1.00 65.31 279 GLU A N 1
ATOM 2163 C CA . GLU A 1 279 ? -1.708 13.705 0.221 1.00 65.31 279 GLU A CA 1
ATOM 2164 C C . GLU A 1 279 ? -0.926 14.186 1.449 1.00 65.31 279 GLU A C 1
ATOM 2166 O O . GLU A 1 279 ? 0.142 13.662 1.766 1.00 65.31 279 GLU A O 1
ATOM 2171 N N . LEU A 1 280 ? -1.472 15.157 2.190 1.00 66.38 280 LEU A N 1
ATOM 2172 C CA . LEU A 1 280 ? -0.854 15.634 3.423 1.00 66.38 280 LEU A CA 1
ATOM 2173 C C . LEU A 1 280 ? -0.800 14.520 4.473 1.00 66.38 280 LEU A C 1
ATOM 2175 O O . LEU A 1 280 ? 0.262 14.274 5.037 1.00 66.38 280 LEU A O 1
ATOM 2179 N N . VAL A 1 281 ? -1.918 13.826 4.704 1.00 67.88 281 VAL A N 1
ATOM 2180 C CA . VAL A 1 281 ? -1.986 12.711 5.665 1.00 67.88 281 VAL A CA 1
ATOM 2181 C C . VAL A 1 281 ? -1.075 11.574 5.229 1.00 67.88 281 VAL A C 1
ATOM 2183 O O . VAL A 1 281 ? -0.349 11.024 6.058 1.00 67.88 281 VAL A O 1
ATOM 2186 N N . ARG A 1 282 ? -1.050 11.260 3.927 1.00 72.69 282 ARG A N 1
ATOM 2187 C CA . ARG A 1 282 ? -0.148 10.247 3.377 1.00 72.69 282 ARG A CA 1
ATOM 2188 C C . ARG A 1 282 ? 1.295 10.578 3.718 1.00 72.69 282 ARG A C 1
ATOM 2190 O O . ARG A 1 282 ? 2.009 9.718 4.222 1.00 72.69 282 ARG A O 1
ATOM 2197 N N . ASN A 1 283 ? 1.718 11.810 3.452 1.00 69.00 283 ASN A N 1
ATOM 2198 C CA . ASN A 1 283 ? 3.086 12.238 3.712 1.00 69.00 283 ASN A CA 1
ATOM 2199 C C . ASN A 1 283 ? 3.396 12.253 5.214 1.00 69.00 283 ASN A C 1
ATOM 2201 O O . ASN A 1 283 ? 4.441 11.751 5.608 1.00 69.00 283 ASN A O 1
ATOM 2205 N N . VAL A 1 284 ? 2.497 12.762 6.064 1.00 71.81 284 VAL A N 1
ATOM 2206 C CA . VAL A 1 284 ? 2.702 12.779 7.524 1.00 71.81 284 VAL A CA 1
ATOM 2207 C C . VAL A 1 284 ? 2.925 11.369 8.056 1.00 71.81 284 VAL A C 1
ATOM 2209 O O . VAL A 1 284 ? 3.961 11.131 8.665 1.00 71.81 284 VAL A O 1
ATOM 2212 N N . ILE A 1 285 ? 2.020 10.433 7.759 1.00 73.25 285 ILE A N 1
ATOM 2213 C CA . ILE A 1 285 ? 2.172 9.026 8.158 1.00 73.25 285 ILE A CA 1
ATOM 2214 C C . ILE A 1 285 ? 3.432 8.422 7.528 1.00 73.25 285 ILE A C 1
ATOM 2216 O O . ILE A 1 285 ? 4.163 7.669 8.171 1.00 73.25 285 ILE A O 1
ATOM 2220 N N . GLY A 1 286 ? 3.700 8.787 6.273 1.00 73.69 286 GLY A N 1
ATOM 2221 C CA . GLY A 1 286 ? 4.906 8.431 5.545 1.00 73.69 286 GLY A CA 1
ATOM 2222 C C . GLY A 1 286 ? 6.175 8.681 6.332 1.00 73.69 286 GLY A C 1
ATOM 2223 O O . GLY A 1 286 ? 6.985 7.777 6.539 1.00 73.69 286 GLY A O 1
ATOM 2224 N N . TYR A 1 287 ? 6.294 9.907 6.819 1.00 71.00 287 TYR A N 1
ATOM 2225 C CA . TYR A 1 287 ? 7.478 10.382 7.507 1.00 71.00 287 TYR A CA 1
ATOM 2226 C C . TYR A 1 287 ? 7.483 10.079 9.011 1.00 71.00 287 TYR A C 1
ATOM 2228 O O . TYR A 1 287 ? 8.560 9.964 9.592 1.00 71.00 287 TYR A O 1
ATOM 2236 N N . SER A 1 288 ? 6.319 9.930 9.653 1.00 71.75 288 SER A N 1
ATOM 2237 C CA . SER A 1 288 ? 6.226 9.647 11.092 1.00 71.75 288 SER A CA 1
ATOM 2238 C C . SER A 1 288 ? 6.319 8.158 11.411 1.00 71.75 288 SER A C 1
ATOM 2240 O O . SER A 1 288 ? 7.083 7.755 12.288 1.00 71.75 288 SER A O 1
ATOM 2242 N N . ASP A 1 289 ? 5.548 7.332 10.703 1.00 75.44 289 ASP A N 1
ATOM 2243 C CA . ASP A 1 289 ? 5.299 5.946 11.104 1.00 75.44 289 ASP A CA 1
ATOM 2244 C C . ASP A 1 289 ? 6.169 4.967 10.327 1.00 75.44 289 ASP A C 1
ATOM 2246 O O . ASP A 1 289 ? 6.503 3.898 10.846 1.00 75.44 289 ASP A O 1
ATOM 2250 N N . LEU A 1 290 ? 6.527 5.334 9.096 1.00 78.81 290 LEU A N 1
ATOM 2251 C CA . LEU A 1 290 ? 7.102 4.445 8.090 1.00 78.81 290 LEU A CA 1
ATOM 2252 C C . LEU A 1 290 ? 8.449 4.927 7.543 1.00 78.81 290 LEU A C 1
ATOM 2254 O O . LEU A 1 290 ? 9.008 4.294 6.652 1.00 78.81 290 LEU A O 1
ATOM 2258 N N . TRP A 1 291 ? 9.007 6.006 8.085 1.00 78.81 291 TRP A N 1
ATOM 2259 C CA . TRP A 1 291 ? 10.346 6.449 7.715 1.00 78.81 291 TRP A CA 1
ATOM 2260 C C . TRP A 1 291 ? 11.424 5.680 8.474 1.00 78.81 291 TRP A C 1
ATOM 2262 O O . TRP A 1 291 ? 11.226 5.227 9.610 1.00 78.81 291 TRP A O 1
ATOM 2272 N N . GLU A 1 292 ? 12.573 5.533 7.825 1.00 75.44 292 GLU A N 1
ATOM 2273 C CA . GLU A 1 292 ? 13.760 4.933 8.415 1.00 75.44 292 GLU A CA 1
ATOM 2274 C C . GLU A 1 292 ? 14.477 5.935 9.323 1.00 75.44 292 GLU A C 1
ATOM 2276 O O . GLU A 1 292 ? 14.641 7.108 8.979 1.00 75.44 292 GLU A O 1
ATOM 2281 N N . LEU A 1 293 ? 14.905 5.472 10.499 1.00 73.56 293 LEU A N 1
ATOM 2282 C CA . LEU A 1 293 ? 15.640 6.279 11.465 1.00 73.56 293 LEU A CA 1
ATOM 2283 C C . LEU A 1 293 ? 16.950 5.579 11.857 1.00 73.56 293 LEU A C 1
ATOM 2285 O O . LEU A 1 293 ? 16.901 4.431 12.304 1.00 73.56 293 LEU A O 1
ATOM 2289 N N . PRO A 1 294 ? 18.104 6.270 11.771 1.00 78.62 294 PRO A N 1
ATOM 2290 C CA . PRO A 1 294 ? 18.276 7.644 11.280 1.00 78.62 294 PRO A CA 1
ATOM 2291 C C . PRO A 1 294 ? 17.989 7.778 9.774 1.00 78.62 294 PRO A C 1
ATOM 2293 O O . PRO A 1 294 ? 18.162 6.826 9.023 1.00 78.62 294 PRO A O 1
ATOM 2296 N N . THR A 1 295 ? 17.574 8.974 9.338 1.00 74.88 295 THR A N 1
ATOM 2297 C CA . THR A 1 295 ? 17.258 9.247 7.927 1.00 74.88 295 THR A CA 1
ATOM 2298 C C . THR A 1 295 ? 18.446 8.913 7.013 1.00 74.88 295 THR A C 1
ATOM 2300 O O . THR A 1 295 ? 19.536 9.457 7.236 1.00 74.88 295 THR A O 1
ATOM 2303 N N . PRO A 1 296 ? 18.254 8.087 5.965 1.00 74.25 296 PRO A N 1
ATOM 2304 C CA . PRO A 1 296 ? 19.295 7.788 4.988 1.00 74.25 296 PRO A CA 1
ATOM 2305 C C . PRO A 1 296 ? 19.781 9.040 4.252 1.00 74.25 296 PRO A C 1
ATOM 2307 O O . PRO A 1 296 ? 19.037 10.002 4.055 1.00 74.25 296 PRO A O 1
ATOM 2310 N N . THR A 1 297 ? 21.038 9.034 3.804 1.00 77.38 297 THR A N 1
ATOM 2311 C CA . THR A 1 297 ? 21.557 10.129 2.974 1.00 77.38 297 THR A CA 1
ATOM 2312 C C . THR A 1 297 ? 20.957 10.073 1.570 1.00 77.38 297 THR A C 1
ATOM 2314 O O . THR A 1 297 ? 20.595 9.005 1.076 1.00 77.38 297 THR A O 1
ATOM 2317 N N . GLN A 1 298 ? 20.927 11.214 0.878 1.00 70.75 298 GLN A N 1
ATOM 2318 C CA . GLN A 1 298 ? 20.445 11.280 -0.504 1.00 70.75 298 GLN A CA 1
ATOM 2319 C C . GLN A 1 298 ? 21.187 10.306 -1.430 1.00 70.75 298 GLN A C 1
ATOM 2321 O O . GLN A 1 298 ? 20.573 9.677 -2.284 1.00 70.75 298 GLN A O 1
ATOM 2326 N N . ALA A 1 299 ? 22.497 10.138 -1.228 1.00 71.44 299 ALA A N 1
ATOM 2327 C CA . ALA A 1 299 ? 23.300 9.193 -1.997 1.00 71.44 299 ALA A CA 1
ATOM 2328 C C . ALA A 1 299 ? 22.848 7.738 -1.784 1.00 71.44 299 ALA A C 1
ATOM 2330 O O . ALA A 1 299 ? 22.816 6.968 -2.740 1.00 71.44 299 ALA A O 1
ATOM 2331 N N . VAL A 1 300 ? 22.464 7.369 -0.556 1.00 74.69 300 VAL A N 1
ATOM 2332 C CA . VAL A 1 300 ? 21.927 6.034 -0.250 1.00 74.69 300 VAL A CA 1
ATOM 2333 C C . VAL A 1 300 ? 20.569 5.837 -0.920 1.00 74.69 300 VAL A C 1
ATOM 2335 O O . VAL A 1 300 ? 20.375 4.823 -1.582 1.00 74.69 300 VAL A O 1
ATOM 2338 N N . LEU A 1 301 ? 19.664 6.818 -0.827 1.00 69.44 301 LEU A N 1
ATOM 2339 C CA . LEU A 1 301 ? 18.347 6.743 -1.472 1.00 69.44 301 LEU A CA 1
ATOM 2340 C C . LEU A 1 301 ? 18.466 6.640 -3.002 1.00 69.44 301 LEU A C 1
ATOM 2342 O O . LEU A 1 301 ? 17.830 5.793 -3.622 1.00 69.44 301 LEU A O 1
ATOM 2346 N N . GLN A 1 302 ? 19.354 7.424 -3.616 1.00 66.94 302 GLN A N 1
ATOM 2347 C CA . GLN A 1 302 ? 19.575 7.390 -5.065 1.00 66.94 302 GLN A CA 1
ATOM 2348 C C . GLN A 1 302 ? 20.255 6.104 -5.541 1.00 66.94 302 GLN A C 1
ATOM 2350 O O . GLN A 1 302 ? 19.953 5.623 -6.635 1.00 66.94 302 GLN A O 1
ATOM 2355 N N . ALA A 1 303 ? 21.144 5.518 -4.733 1.00 64.62 303 ALA A N 1
ATOM 2356 C CA . ALA A 1 303 ? 21.779 4.239 -5.050 1.00 64.62 303 ALA A CA 1
ATOM 2357 C C . ALA A 1 303 ? 20.772 3.074 -5.102 1.00 64.62 303 ALA A C 1
ATOM 2359 O O . ALA A 1 303 ? 21.046 2.051 -5.728 1.00 64.62 303 ALA A O 1
ATOM 2360 N N . VAL A 1 304 ? 19.599 3.231 -4.479 1.00 63.19 304 VAL A N 1
ATOM 2361 C CA . VAL A 1 304 ? 18.529 2.228 -4.460 1.00 63.19 304 VAL A CA 1
ATOM 2362 C C . VAL A 1 304 ? 17.662 2.258 -5.728 1.00 63.19 304 VAL A C 1
ATOM 2364 O O . VAL A 1 304 ? 16.891 1.326 -5.930 1.00 63.19 304 VAL A O 1
ATOM 2367 N N . ARG A 1 305 ? 17.810 3.227 -6.646 1.00 59.03 305 ARG A N 1
ATOM 2368 C CA . ARG A 1 305 ? 17.025 3.279 -7.899 1.00 59.03 305 ARG A CA 1
ATOM 2369 C C . ARG A 1 305 ? 17.233 2.018 -8.761 1.00 59.03 305 ARG A C 1
ATOM 2371 O O . ARG A 1 305 ? 18.232 1.883 -9.467 1.00 59.03 305 ARG A O 1
ATOM 2378 N N . ARG A 1 306 ? 16.270 1.088 -8.710 1.00 65.00 306 ARG A N 1
ATOM 2379 C CA . ARG A 1 306 ? 16.275 -0.186 -9.457 1.00 65.00 306 ARG A CA 1
ATOM 2380 C C . ARG A 1 306 ? 15.587 -0.062 -10.820 1.00 65.00 306 ARG A C 1
ATOM 2382 O O . ARG A 1 306 ? 15.068 0.989 -11.186 1.00 65.00 306 ARG A O 1
ATOM 2389 N N . ILE A 1 307 ? 15.602 -1.160 -11.587 1.00 59.16 307 ILE A N 1
ATOM 2390 C CA . ILE A 1 307 ? 15.043 -1.234 -12.948 1.00 59.16 307 ILE A CA 1
ATOM 2391 C C . ILE A 1 307 ? 13.562 -0.838 -13.008 1.00 59.16 307 ILE A C 1
ATOM 2393 O O . ILE A 1 307 ? 13.130 -0.265 -14.001 1.00 59.16 307 ILE A O 1
ATOM 2397 N N . LEU A 1 308 ? 12.821 -1.100 -11.932 1.00 60.34 308 LEU A N 1
ATOM 2398 C CA . LEU A 1 308 ? 11.466 -0.630 -11.685 1.00 60.34 308 LEU A CA 1
ATOM 2399 C C . LEU A 1 308 ? 11.452 -0.049 -10.259 1.00 60.34 308 LEU A C 1
ATOM 2401 O O . LEU A 1 308 ? 11.560 -0.834 -9.313 1.00 60.34 308 LEU A O 1
ATOM 2405 N N . PRO A 1 309 ? 11.424 1.288 -10.083 1.00 59.50 309 PRO A N 1
ATOM 2406 C CA . PRO A 1 309 ? 11.199 1.902 -8.782 1.00 59.50 309 PRO A CA 1
ATOM 2407 C C . PRO A 1 309 ? 9.755 1.612 -8.390 1.00 59.50 309 PRO A C 1
ATOM 2409 O O . PRO A 1 309 ? 8.893 1.500 -9.258 1.00 59.50 309 PRO A O 1
ATOM 2412 N N . GLY A 1 310 ? 9.447 1.469 -7.116 1.00 51.59 310 GLY A N 1
ATOM 2413 C CA . GLY A 1 310 ? 8.048 1.418 -6.751 1.00 51.59 310 GLY A CA 1
ATOM 2414 C C . GLY A 1 310 ? 7.382 2.785 -6.947 1.00 51.59 310 GLY A C 1
ATOM 2415 O O . GLY A 1 310 ? 8.024 3.808 -7.163 1.00 51.59 310 GLY A O 1
ATOM 2416 N N . THR A 1 311 ? 6.055 2.801 -6.906 1.00 47.41 311 THR A N 1
ATOM 2417 C CA . THR A 1 311 ? 5.226 3.958 -7.274 1.00 47.41 311 THR A CA 1
ATOM 2418 C C . THR A 1 311 ? 5.319 5.174 -6.334 1.00 47.41 311 THR A C 1
ATOM 2420 O O . THR A 1 311 ? 4.630 6.169 -6.545 1.00 47.41 311 THR A O 1
ATOM 2423 N N . TYR A 1 312 ? 6.174 5.144 -5.309 1.00 52.09 312 TYR A N 1
ATOM 2424 C CA . TYR A 1 312 ? 6.273 6.187 -4.287 1.00 52.09 312 TYR A CA 1
ATOM 2425 C C . TYR A 1 312 ? 7.627 6.907 -4.336 1.00 52.09 312 TYR A C 1
ATOM 2427 O O . TYR A 1 312 ? 8.498 6.683 -3.498 1.00 52.09 312 TYR A O 1
ATOM 2435 N N . SER A 1 313 ? 7.803 7.842 -5.275 1.00 48.12 313 SER A N 1
ATOM 2436 C CA . SER A 1 313 ? 8.996 8.699 -5.312 1.00 48.12 313 SER A CA 1
ATOM 2437 C C . SER A 1 313 ? 8.926 9.787 -4.226 1.00 48.12 313 SER A C 1
ATOM 2439 O O . SER A 1 313 ? 8.421 10.887 -4.457 1.00 48.12 313 SER A O 1
ATOM 2441 N N . GLN A 1 314 ? 9.414 9.496 -3.018 1.00 47.59 314 GLN A N 1
ATOM 2442 C CA . GLN A 1 314 ? 9.397 10.444 -1.888 1.00 47.59 314 GLN A CA 1
ATOM 2443 C C . GLN A 1 314 ? 10.681 11.281 -1.727 1.00 47.59 314 GLN A C 1
ATOM 2445 O O . GLN A 1 314 ? 10.771 12.075 -0.789 1.00 47.59 314 GLN A O 1
ATOM 2450 N N . GLU A 1 315 ? 11.653 11.155 -2.640 1.00 45.38 315 GLU A N 1
ATOM 2451 C CA . GLU A 1 315 ? 12.983 11.790 -2.533 1.00 45.38 315 GLU A CA 1
ATOM 2452 C C . GLU A 1 315 ? 12.940 13.325 -2.349 1.00 45.38 315 GLU A C 1
ATOM 2454 O O . GLU A 1 315 ? 13.852 13.891 -1.754 1.00 45.38 315 GLU A O 1
ATOM 2459 N N . CYS A 1 316 ? 11.898 14.022 -2.823 1.00 38.03 316 CYS A N 1
ATOM 2460 C CA . CYS A 1 316 ? 11.889 15.493 -2.869 1.00 38.03 316 CYS A CA 1
ATOM 2461 C C . CYS A 1 316 ? 11.002 16.205 -1.834 1.00 38.03 316 CYS A C 1
ATOM 2463 O O . CYS A 1 316 ? 11.022 17.436 -1.789 1.00 38.03 316 CYS A O 1
ATOM 2465 N N . VAL A 1 317 ? 10.222 15.499 -1.009 1.00 43.28 317 VAL A N 1
ATOM 2466 C CA . VAL A 1 317 ? 9.219 16.169 -0.150 1.00 43.28 317 VAL A CA 1
ATOM 2467 C C . VAL A 1 317 ? 9.776 16.542 1.237 1.00 43.28 317 VAL A C 1
ATOM 2469 O O . VAL A 1 317 ? 9.263 17.466 1.866 1.00 43.28 317 VAL A O 1
ATOM 2472 N N . PHE A 1 318 ? 10.887 15.941 1.684 1.00 38.31 318 PHE A N 1
ATOM 2473 C CA . PHE A 1 318 ? 11.475 16.194 3.010 1.00 38.31 318 PHE A CA 1
ATOM 2474 C C . PHE A 1 318 ? 12.904 16.764 2.958 1.00 38.31 318 PHE A C 1
ATOM 2476 O O . PHE A 1 318 ? 13.797 16.315 3.670 1.00 38.31 318 PHE A O 1
ATOM 2483 N N . CYS A 1 319 ? 13.141 17.836 2.196 1.00 35.50 319 CYS A N 1
ATOM 2484 C CA . CYS A 1 319 ? 14.200 18.780 2.581 1.00 35.50 319 CYS A CA 1
ATOM 2485 C C . CYS A 1 319 ? 13.708 19.639 3.763 1.00 35.50 319 CYS A C 1
ATOM 2487 O O . CYS A 1 319 ? 13.585 20.858 3.644 1.00 35.50 319 CYS A O 1
ATOM 2489 N N . ILE A 1 320 ? 13.393 19.019 4.908 1.00 34.22 320 ILE A N 1
ATOM 2490 C CA . ILE A 1 320 ? 13.279 19.758 6.168 1.00 34.22 320 ILE A CA 1
ATOM 2491 C C . ILE A 1 320 ? 14.700 19.947 6.685 1.00 34.22 320 ILE A C 1
ATOM 2493 O O . ILE A 1 320 ? 15.359 19.020 7.151 1.00 34.22 320 ILE A O 1
ATOM 2497 N N . GLU A 1 321 ? 15.188 21.174 6.556 1.00 28.83 321 GLU A N 1
ATOM 2498 C CA . GLU A 1 321 ? 16.464 21.608 7.103 1.00 28.83 321 GLU A CA 1
ATOM 2499 C C . GLU A 1 321 ? 16.371 21.571 8.641 1.00 28.83 321 GLU A C 1
ATOM 2501 O O . GLU A 1 321 ? 15.891 22.512 9.274 1.00 28.83 321 GLU A O 1
ATOM 2506 N N . ILE A 1 322 ? 16.807 20.473 9.269 1.00 29.36 322 ILE A N 1
ATOM 2507 C CA . ILE A 1 322 ? 17.017 20.432 10.722 1.00 29.36 322 ILE A CA 1
ATOM 2508 C C . ILE A 1 322 ? 18.259 21.282 11.010 1.00 29.36 322 ILE A C 1
ATOM 2510 O O . ILE A 1 322 ? 19.381 20.780 11.067 1.00 29.36 322 ILE A O 1
ATOM 2514 N N . ARG A 1 323 ? 18.082 22.601 11.153 1.00 25.72 323 ARG A N 1
ATOM 2515 C CA . ARG A 1 323 ? 19.148 23.467 11.665 1.00 25.72 323 ARG A CA 1
ATOM 2516 C C . ARG A 1 323 ? 19.207 23.329 13.185 1.00 25.72 323 ARG A C 1
ATOM 2518 O O . ARG A 1 323 ? 18.235 23.685 13.848 1.00 25.72 323 ARG A O 1
ATOM 2525 N N . PRO A 1 324 ? 20.331 22.893 13.775 1.00 26.30 324 PRO A N 1
ATOM 2526 C CA . PRO A 1 324 ? 20.540 23.099 15.198 1.00 26.30 324 PRO A CA 1
ATOM 2527 C C . PRO A 1 324 ? 20.643 24.611 15.448 1.00 26.30 324 PRO A C 1
ATOM 2529 O O . PRO A 1 324 ? 21.564 25.267 14.953 1.00 26.30 324 PRO A O 1
ATOM 2532 N N . GLU A 1 325 ? 19.700 25.200 16.189 1.00 29.27 325 GLU A N 1
ATOM 2533 C CA . GLU A 1 325 ? 19.871 26.577 16.652 1.00 29.27 325 GLU A CA 1
ATOM 2534 C C . GLU A 1 325 ? 21.105 26.659 17.561 1.00 29.27 325 GLU A C 1
ATOM 2536 O O . GLU A 1 325 ? 21.286 25.879 18.500 1.00 29.27 325 GLU A O 1
ATOM 2541 N N . ARG A 1 326 ? 21.983 27.633 17.287 1.00 33.25 326 ARG A N 1
ATOM 2542 C CA . ARG A 1 326 ? 23.060 27.994 18.213 1.00 33.25 326 ARG A CA 1
ATOM 2543 C C . ARG A 1 326 ? 22.420 28.446 19.524 1.00 33.25 326 ARG A C 1
ATOM 2545 O O . ARG A 1 326 ? 21.620 29.378 19.516 1.00 33.25 326 ARG A O 1
ATOM 2552 N N . ARG A 1 327 ? 22.822 27.812 20.633 1.00 30.14 327 ARG A N 1
ATOM 2553 C CA . ARG A 1 327 ? 22.402 28.127 22.009 1.00 30.14 327 ARG A CA 1
ATOM 2554 C C . ARG A 1 327 ? 22.271 29.643 22.213 1.00 30.14 327 ARG A C 1
ATOM 2556 O O . ARG A 1 327 ? 23.279 30.349 22.188 1.00 30.14 327 ARG A O 1
ATOM 2563 N N . ARG A 1 328 ? 21.062 30.143 22.478 1.00 33.06 328 ARG A N 1
ATOM 2564 C CA . ARG A 1 328 ? 20.868 31.462 23.099 1.00 33.06 328 ARG A CA 1
ATOM 2565 C C . ARG A 1 328 ? 20.326 31.263 24.505 1.00 33.06 328 ARG A C 1
ATOM 2567 O O . ARG A 1 328 ? 19.336 30.569 24.699 1.00 33.06 328 ARG A O 1
ATOM 2574 N N . LYS A 1 329 ? 21.001 31.867 25.484 1.00 27.33 329 LYS A N 1
ATOM 2575 C CA . LYS A 1 329 ? 20.512 31.956 26.862 1.00 27.33 329 LYS A CA 1
ATOM 2576 C C . LYS A 1 329 ? 19.301 32.890 26.885 1.00 27.33 329 LYS A C 1
ATOM 2578 O O . LYS A 1 329 ? 19.450 34.067 26.571 1.00 27.33 329 LYS A O 1
ATOM 2583 N N . TRP A 1 330 ? 18.151 32.378 27.304 1.00 29.45 330 TRP A N 1
ATOM 2584 C CA . TRP A 1 330 ? 17.025 33.183 27.775 1.00 29.45 330 TRP A CA 1
ATOM 2585 C C . TRP A 1 330 ? 16.878 32.948 29.281 1.00 29.45 330 TRP A C 1
ATOM 2587 O O . TRP A 1 330 ? 16.813 31.808 29.724 1.00 29.45 330 TRP A O 1
ATOM 2597 N N . HIS A 1 331 ? 16.935 34.029 30.063 1.00 32.25 331 HIS A N 1
ATOM 2598 C CA . HIS A 1 331 ? 16.671 34.078 31.510 1.00 32.25 331 HIS A CA 1
ATOM 2599 C C . HIS A 1 331 ? 17.205 32.917 32.376 1.00 32.25 331 HIS A C 1
ATOM 2601 O O . HIS A 1 331 ? 16.492 32.347 33.191 1.00 32.25 331 HIS A O 1
ATOM 2607 N N . GLY A 1 332 ? 18.501 32.612 32.263 1.00 32.91 332 GLY A N 1
ATOM 2608 C CA . GLY A 1 332 ? 19.240 31.953 33.349 1.00 32.91 332 GLY A CA 1
ATOM 2609 C C . GLY A 1 332 ? 18.936 30.476 33.638 1.00 32.91 332 GLY A C 1
ATOM 2610 O O . GLY A 1 332 ? 19.551 29.938 34.553 1.00 32.91 332 GLY A O 1
ATOM 2611 N N . GLN A 1 333 ? 18.090 29.791 32.863 1.00 27.83 333 GLN A N 1
ATOM 2612 C CA . GLN A 1 333 ? 17.872 28.343 32.990 1.00 27.83 333 GLN A CA 1
ATOM 2613 C C . GLN A 1 333 ? 18.238 27.601 31.695 1.00 27.83 333 GLN A C 1
ATOM 2615 O O . GLN A 1 333 ? 17.875 28.010 30.593 1.00 27.83 333 GLN A O 1
ATOM 2620 N N . LEU A 1 334 ? 19.003 26.511 31.827 1.00 25.52 334 LEU A N 1
ATOM 2621 C CA . LEU A 1 334 ? 19.245 25.550 30.748 1.00 25.52 334 LEU A CA 1
ATOM 2622 C C . LEU A 1 334 ? 17.972 24.719 30.554 1.00 25.52 334 LEU A C 1
ATOM 2624 O O . LEU A 1 334 ? 17.664 23.872 31.384 1.00 25.52 334 LEU A O 1
ATOM 2628 N N . ILE A 1 335 ? 17.248 24.958 29.461 1.00 26.83 335 ILE A N 1
ATOM 2629 C CA . ILE A 1 335 ? 16.221 24.035 28.971 1.00 26.83 335 ILE A CA 1
ATOM 2630 C C . ILE A 1 335 ? 16.914 23.074 28.002 1.00 26.83 335 ILE A C 1
ATOM 2632 O O . ILE A 1 335 ? 17.453 23.499 26.976 1.00 26.83 335 ILE A O 1
ATOM 2636 N N . ASP A 1 336 ? 16.932 21.785 28.337 1.00 27.02 336 ASP A N 1
ATOM 2637 C CA . ASP A 1 336 ? 17.403 20.739 27.434 1.00 27.02 336 ASP A CA 1
ATOM 2638 C C . ASP A 1 336 ? 16.395 20.540 26.289 1.00 27.02 336 ASP A C 1
ATOM 2640 O O . ASP A 1 336 ? 15.243 20.178 26.500 1.00 27.02 336 ASP A O 1
ATOM 2644 N N . ARG A 1 337 ? 16.868 20.804 25.064 1.00 26.12 337 ARG A N 1
ATOM 2645 C CA . ARG A 1 337 ? 16.340 20.365 23.756 1.00 26.12 337 ARG A CA 1
ATOM 2646 C C . ARG A 1 337 ? 14.814 20.442 23.565 1.00 26.12 337 ARG A C 1
ATOM 2648 O O . ARG A 1 337 ? 14.130 19.424 23.555 1.00 26.12 337 ARG A O 1
ATOM 2655 N N . VAL A 1 338 ? 14.306 21.627 23.226 1.00 24.16 338 VAL A N 1
ATOM 2656 C CA . VAL A 1 338 ? 13.007 21.747 22.539 1.00 24.16 338 VAL A CA 1
ATOM 2657 C C . VAL A 1 338 ? 13.244 21.682 21.027 1.00 24.16 338 VAL A C 1
ATOM 2659 O O . VAL A 1 338 ? 13.931 22.531 20.460 1.00 24.16 338 VAL A O 1
ATOM 2662 N N . LEU A 1 339 ? 12.713 20.644 20.375 1.00 26.06 339 LEU A N 1
ATOM 2663 C CA . LEU A 1 339 ? 12.750 20.468 18.923 1.00 26.06 339 LEU A CA 1
ATOM 2664 C C . LEU A 1 339 ? 11.555 21.221 18.310 1.00 26.06 339 LEU A C 1
ATOM 2666 O O . LEU A 1 339 ? 10.419 20.773 18.432 1.00 26.06 339 LEU A O 1
ATOM 2670 N N . HIS A 1 340 ? 11.786 22.367 17.667 1.00 23.58 340 HIS A N 1
ATOM 2671 C CA . HIS A 1 340 ? 10.745 23.065 16.902 1.00 23.58 340 HIS A CA 1
ATOM 2672 C C . HIS A 1 340 ? 10.836 22.688 15.418 1.00 23.58 340 HIS A C 1
ATOM 2674 O O . HIS A 1 340 ? 11.834 22.972 14.759 1.00 23.58 340 HIS A O 1
ATOM 2680 N N . ILE A 1 341 ? 9.782 22.061 14.887 1.00 27.97 341 ILE A N 1
ATOM 2681 C CA . ILE A 1 341 ? 9.625 21.771 13.455 1.00 27.97 341 ILE A CA 1
ATOM 2682 C C . ILE A 1 341 ? 8.937 22.979 12.805 1.00 27.97 341 ILE A C 1
ATOM 2684 O O . ILE A 1 341 ? 7.801 23.299 13.149 1.00 27.97 341 ILE A O 1
ATOM 2688 N N . TYR A 1 342 ? 9.609 23.652 11.868 1.00 23.02 342 TYR A N 1
ATOM 2689 C CA . TYR A 1 342 ? 9.014 24.726 11.066 1.00 23.02 342 TYR A CA 1
ATOM 2690 C C . TYR A 1 342 ? 8.646 24.214 9.670 1.00 23.02 342 TYR A C 1
ATOM 2692 O O . TYR A 1 342 ? 9.499 23.708 8.945 1.00 23.02 342 TYR A O 1
ATOM 2700 N N . TRP A 1 343 ? 7.393 24.421 9.260 1.00 25.09 343 TRP A N 1
ATOM 2701 C CA . TRP A 1 343 ? 6.942 24.214 7.883 1.00 25.09 343 TRP A CA 1
ATOM 2702 C C . TRP A 1 343 ? 7.115 25.515 7.096 1.00 25.09 343 TRP A C 1
ATOM 2704 O O . TRP A 1 343 ? 6.502 26.530 7.429 1.00 25.09 343 TRP A O 1
ATOM 2714 N N . ARG A 1 344 ? 7.938 25.519 6.041 1.00 22.97 344 ARG A N 1
ATOM 2715 C CA . ARG A 1 344 ? 8.036 26.667 5.127 1.00 22.97 344 ARG A CA 1
ATOM 2716 C C . ARG A 1 344 ? 7.839 26.208 3.689 1.00 22.97 344 ARG A C 1
ATOM 2718 O O . ARG A 1 344 ? 8.727 25.614 3.090 1.00 22.97 344 ARG A O 1
ATOM 2725 N N . HIS A 1 345 ? 6.679 26.520 3.122 1.00 23.64 345 HIS A N 1
ATOM 2726 C CA . HIS A 1 345 ? 6.394 26.265 1.714 1.00 23.64 345 HIS A CA 1
ATOM 2727 C C . HIS A 1 345 ? 7.225 27.235 0.852 1.00 23.64 345 HIS A C 1
ATOM 2729 O O . HIS A 1 345 ? 6.996 28.445 0.864 1.00 23.64 345 HIS A O 1
ATOM 2735 N N . ARG A 1 346 ? 8.216 26.731 0.105 1.00 25.91 346 ARG A N 1
ATOM 2736 C CA . ARG A 1 346 ? 8.865 27.476 -0.989 1.00 25.91 346 ARG A CA 1
ATOM 2737 C C . ARG A 1 346 ? 8.745 26.671 -2.274 1.00 25.91 346 ARG A C 1
ATOM 2739 O O . ARG A 1 346 ? 9.297 25.589 -2.393 1.00 25.91 346 ARG A O 1
ATOM 2746 N N . SER A 1 347 ? 8.030 27.230 -3.240 1.00 23.98 347 SER A N 1
ATOM 2747 C CA . SER A 1 347 ? 7.640 26.632 -4.523 1.00 23.98 347 SER A CA 1
ATOM 2748 C C . SER A 1 347 ? 8.774 26.461 -5.548 1.00 23.98 347 SER A C 1
ATOM 2750 O O . SER A 1 347 ? 8.506 26.167 -6.708 1.00 23.98 347 SER A O 1
ATOM 2752 N N . ARG A 1 348 ? 10.044 26.624 -5.159 1.00 26.47 348 ARG A N 1
ATOM 2753 C CA . ARG A 1 348 ? 11.209 26.352 -6.017 1.00 26.47 348 ARG A CA 1
ATOM 2754 C C . ARG A 1 348 ? 12.392 25.916 -5.159 1.00 26.47 348 ARG A C 1
ATOM 2756 O O . ARG A 1 348 ? 13.096 26.763 -4.613 1.00 26.47 348 ARG A O 1
ATOM 2763 N N . LEU A 1 349 ? 12.624 24.612 -5.062 1.00 27.19 349 LEU A N 1
ATOM 2764 C CA . LEU A 1 349 ? 13.899 24.058 -4.614 1.00 27.19 349 LEU A CA 1
ATOM 2765 C C . LEU A 1 349 ? 14.594 23.459 -5.838 1.00 27.19 349 LEU A C 1
ATOM 2767 O O . LEU A 1 349 ? 14.128 22.481 -6.410 1.00 27.19 349 LEU A O 1
ATOM 2771 N N . ARG A 1 350 ? 15.696 24.086 -6.264 1.00 21.97 350 ARG A N 1
ATOM 2772 C CA . ARG A 1 350 ? 16.761 23.365 -6.964 1.00 21.97 350 ARG A CA 1
ATOM 2773 C C . ARG A 1 350 ? 17.592 22.715 -5.863 1.00 21.97 350 ARG A C 1
ATOM 2775 O O . ARG A 1 350 ? 18.162 23.436 -5.048 1.00 21.97 350 ARG A O 1
ATOM 2782 N N . CYS A 1 351 ? 17.597 21.389 -5.806 1.00 24.23 351 CYS A N 1
ATOM 2783 C CA . CYS A 1 351 ? 18.538 20.645 -4.978 1.00 24.23 351 CYS A CA 1
ATOM 2784 C C . CYS A 1 351 ? 19.934 20.816 -5.591 1.00 24.23 351 CYS A C 1
ATOM 2786 O O . CYS A 1 351 ? 20.106 20.560 -6.784 1.00 24.23 351 CYS A O 1
ATOM 2788 N N . HIS A 1 352 ? 20.885 21.309 -4.800 1.00 27.23 352 HIS A N 1
ATOM 2789 C CA . HIS A 1 352 ? 22.311 21.263 -5.114 1.00 27.23 352 HIS A CA 1
ATOM 2790 C C . HIS A 1 352 ? 22.951 20.100 -4.376 1.00 27.23 352 HIS A C 1
ATOM 2792 O O . HIS A 1 352 ? 22.543 19.874 -3.212 1.00 27.23 352 HIS A O 1
#

InterPro domains:
  IPR029058 Alpha/Beta hydrolase fold [SSF53474] (51-287)

Sequence (352 aa):
MSGQLRFDGWYACSESTFDASVNLVAECGKYTLPLCHPGVCSDDTRRTLDVFVKRIRAVNSTNPKILWMLQGGPGYASADPNAAGFSITSAATDLLTIISATSSPTQEVYMYGVSYGTIWVQRAMLVLPHLFPSLHNIRGFVLDGVVTHSGPHRTVFSDWDVNHGIVATKYFDLCRQNAFCASKFPDRTLYDTTLLLYVKLNAASHACNALVKTNFGDADGLKMLFSEYLQHSTLRVLIPVLVYRLQRCQTADIVLQTMLNSVQDLMDAPHMGTSFYSELVRNVIGYSDLWELPTPTQAVLQAVRRILPGTYSQECVFCIEIRPERRRKWHGQLIDRVLHIYWRHRSRLRCH

Foldseek 3Di:
DADDKDKPDWDWDPPLPDDPPDPFTKTKIKIKHFLDDVPQDDDPPRDIDIDIDMDTDDDDDPADAAEAEAEAFFFQDDDDPPPSSPDLLNLLVVVVVCCVVPPDLSHAYEYEYEHNRLSSQVSNVVCCCPPPVPNPNHDYYHYHNHQAQDDPPHAFPLCQQVVLQVLVVVLQVVLVVDPVSCVLVVPDGLLVLLVVLQVCLVVVNFPCVVVCCVLQVTSLSVLAVCSVQSVDPVSNVCSSVQSSCSSVVDPPPVVNVVVSVVVVVVVPPDDSRPVRGGPVSSVVCNCPRRADPPHDDLVVSVVSNHSRGHNDPPSPPPPQPQDDDDDDDDPDDDDPDDRDRDDDDDPDDDDD

Secondary structure (DSSP, 8-state):
-PPPPEE---EEPPS-SS-TT----EEEEEEEEESS-TTT---TT--EEEEEEEEEPPSS-SSPPEEEEE--SS-BS---S-TTTTSHHHHHHHHHHHHHHHS-TTS-EEEEEETTHHHHHHHHHHHHHHH-TT-TTEEEEEEES----SSTT---TTHHHHHHHHHHHHHHHHHHHSHHHHHT-SSS-HHHHHHHHHHHHHTT-STTHHHHHHHHSSHHHHHHHHHHHHHSTTTTTHHHHHHHHHHH--TT-HHHHHHHHHHHHHHSS--TTGGGB-HHHHHHHHHHHS--SSPPPHHHHHHT--SS--S---TTT-------------TT-------PPPP---S-----

Organism: Aphanomyces astaci (NCBI:txid112090)

pLDDT: mean 74.6, std 21.37, range [21.97, 97.0]

Radius of gyration: 25.01 Å; chains: 1; bounding box: 54×54×72 Å